Protein AF-A0A9P6E3R7-F1 (afdb_monomer_lite)

InterPro domains:
  IPR026489 CXC domain [PS51633] (223-311)
  IPR045318 Histone-lysine N-methyltransferase EZH1/2-like [PTHR45747] (242-307)
  IPR046341 SET domain superfamily [G3DSA:2.170.270.10] (243-311)

Radius of gyration: 27.48 Å; chains: 1; bounding box: 63×55×77 Å

Sequence (311 aa):
MTLTIFRFFHSRTIQDIPLTQTLRNTPTCVVEVVAFATVRKLIANNGVTFEDIDATKAFLSPSRRLVDLHKKSDLPQWPALKEALSIQIPRQEFTPKALHADFLELFCNNRNCVISFCSTHEHTSSPRPRAPKIPYSKLGDTTSRPCGNRCFLEPSSSVDLLVHGTAWDSNDIELLHCILKFSPDILPCDLAMICRKPCREVHRQRAELRSSVADLPVDKHRNRSNNLPRDFEEDSTVFTPPLPCQHQGPCNNRTACACYKNKARCHTRCGCTKTCPRRWKGCSCAKRRAGATVGVCRTNHCSCFREKLQV

Foldseek 3Di:
DVVVVVCVVVVPPPPDPPCVPVVVPPDPVVLLVVLLLVLLCCCQVVVDDLVNVVVVVPDPDRNVVSPVVVVVDPDDPDVSVVVSVVRDDPPPPDQLVNVVVVVQQQAQPDPVGGDGNDPVCNDDDRQAFDDDPAPLVCLLVVDPDAPDPLALNHDDDPVCVPPPPDDDDPSLLSNLVVCCRRCVSDQLSVNCVVSVHRSNVSSVSNVVVVVVDPDDDDPPPDPPPDPDDPDLPQPVVPDPPFDAFDFPDAQEVVRVTRCHVNSHAHEPPHNDDPPHPSYDPFFPFDQDDPPDPDHSCCDCNGPCNVVVHDD

Organism: NCBI:txid179855

pLDDT: mean 78.36, std 16.63, range [34.62, 97.69]

Secondary structure (DSSP, 8-state):
-HHHHHHHHHSS------HHHHTTTS-HHHHHHHHHHHHHHHHHHH---HHHHHHTT-SSS-HHHHHHHHTT------HHHHHHHHS--------HHHHHHHHHHHB--BTTB--BT-GGGTTPPPPPP---SS-GGGTTTT-SS-SSTT-TTS---TTHHHH--PPPPHHHHHHHHHHHHH-TT--HHHHHHHHTS-HHHHHHHHHHHHHHS----------------S-----GGG---PPPP--SS-SSTTTT-HHHHT-PPB-TTSSS-TT-TTB-----PPPPPTT-SS-TTSSTTSHHHHTT---

Structure (mmCIF, N/CA/C/O backbone):
data_AF-A0A9P6E3R7-F1
#
_entry.id   AF-A0A9P6E3R7-F1
#
loop_
_atom_site.group_PDB
_atom_site.id
_atom_site.type_symbol
_atom_site.label_atom_id
_atom_site.label_alt_id
_atom_site.label_comp_id
_atom_site.label_asym_id
_atom_site.label_entity_id
_atom_site.label_seq_id
_atom_site.pdbx_PDB_ins_code
_atom_site.Cartn_x
_atom_site.Cartn_y
_atom_site.Cartn_z
_atom_site.occupancy
_atom_site.B_iso_or_equiv
_atom_site.auth_seq_id
_atom_site.auth_comp_id
_atom_site.auth_asym_id
_atom_site.auth_atom_id
_atom_site.pdbx_PDB_model_num
ATOM 1 N N . MET A 1 1 ? -25.084 16.165 34.260 1.00 43.28 1 MET A N 1
ATOM 2 C CA . MET A 1 1 ? -25.032 14.681 34.287 1.00 43.28 1 MET A CA 1
ATOM 3 C C . MET A 1 1 ? -23.631 14.114 34.550 1.00 43.28 1 MET A C 1
ATOM 5 O O . MET A 1 1 ? -23.538 12.981 34.996 1.00 43.28 1 MET A O 1
ATOM 9 N N . THR A 1 2 ? -22.555 14.893 34.390 1.00 35.38 2 THR A N 1
ATOM 10 C CA . THR A 1 2 ? -21.149 14.499 34.635 1.00 35.38 2 THR A CA 1
ATOM 11 C C . THR A 1 2 ? -20.825 14.140 36.098 1.00 35.38 2 THR A C 1
ATOM 13 O O . THR A 1 2 ? -19.963 13.311 36.361 1.00 35.38 2 THR A O 1
ATOM 16 N N . LEU A 1 3 ? -21.561 14.696 37.070 1.00 34.62 3 LEU A N 1
ATOM 17 C CA . LEU A 1 3 ? -21.356 14.440 38.507 1.00 34.62 3 LEU A CA 1
ATOM 18 C C . LEU A 1 3 ? -21.988 13.131 39.023 1.00 34.62 3 LEU A C 1
ATOM 20 O O . LEU A 1 3 ? -21.600 12.641 40.083 1.00 34.62 3 LEU A O 1
ATOM 24 N N . THR A 1 4 ? -22.927 12.528 38.287 1.00 41.00 4 THR A N 1
ATOM 25 C CA . THR A 1 4 ? -23.602 11.292 38.729 1.00 41.00 4 THR A CA 1
ATOM 26 C C . THR A 1 4 ? -22.781 10.042 38.399 1.00 41.00 4 THR A C 1
ATOM 28 O O . THR A 1 4 ? -22.803 9.076 39.158 1.00 41.00 4 THR A O 1
ATOM 31 N N . ILE A 1 5 ? -21.980 10.082 37.328 1.00 42.34 5 ILE A N 1
ATOM 32 C CA . ILE A 1 5 ? -21.088 8.979 36.932 1.00 42.34 5 ILE A CA 1
ATOM 33 C C . ILE A 1 5 ? -19.954 8.804 37.956 1.00 42.34 5 ILE A C 1
ATOM 35 O O . ILE A 1 5 ? -19.659 7.678 38.355 1.00 42.34 5 ILE A O 1
ATOM 39 N N . PHE A 1 6 ? -19.408 9.903 38.493 1.00 38.00 6 PHE A N 1
ATOM 40 C CA . PHE A 1 6 ? -18.419 9.841 39.576 1.00 38.00 6 PHE A CA 1
ATOM 41 C C . PHE A 1 6 ? -18.983 9.223 40.861 1.00 38.00 6 PHE A C 1
ATOM 43 O O . PHE A 1 6 ? -18.290 8.459 41.528 1.00 38.00 6 PHE A O 1
ATOM 50 N N . ARG A 1 7 ? -20.258 9.475 41.194 1.00 41.12 7 ARG A N 1
ATOM 51 C CA . ARG A 1 7 ? -20.895 8.841 42.360 1.00 41.12 7 ARG A CA 1
ATOM 52 C C . ARG A 1 7 ? -21.179 7.356 42.156 1.00 41.12 7 ARG A C 1
ATOM 54 O O . ARG A 1 7 ? -21.098 6.620 43.130 1.00 41.12 7 ARG A O 1
ATOM 61 N N . PHE A 1 8 ? -21.435 6.891 40.933 1.00 39.62 8 PHE A N 1
ATOM 62 C CA . PHE A 1 8 ? -21.627 5.457 40.688 1.00 39.62 8 PHE A CA 1
ATOM 63 C C . PHE A 1 8 ? -20.331 4.654 40.892 1.00 39.62 8 PHE A C 1
ATOM 65 O O . PHE A 1 8 ? -20.377 3.543 41.415 1.00 39.62 8 PHE A O 1
ATOM 72 N N . PHE A 1 9 ? -19.173 5.243 40.569 1.00 36.97 9 PHE A N 1
ATOM 73 C CA . PHE A 1 9 ? -17.866 4.652 40.880 1.00 36.97 9 PHE A CA 1
ATOM 74 C C . PHE A 1 9 ? -17.466 4.797 42.353 1.00 36.97 9 PHE A C 1
ATOM 76 O O . PHE A 1 9 ? -16.757 3.939 42.867 1.00 36.97 9 PHE A O 1
ATOM 83 N N . HIS A 1 10 ? -17.943 5.831 43.054 1.00 38.66 10 HIS A N 1
ATOM 84 C CA . HIS A 1 10 ? -17.608 6.027 44.467 1.00 38.66 10 HIS A CA 1
ATOM 85 C C . HIS A 1 10 ? -18.552 5.323 45.458 1.00 38.66 10 HIS A C 1
ATOM 87 O O . HIS A 1 10 ? -18.133 5.060 46.582 1.00 38.66 10 HIS A O 1
ATOM 93 N N . SER A 1 11 ? -19.805 5.018 45.085 1.00 36.94 11 SER A N 1
ATOM 94 C CA . SER A 1 11 ? -20.813 4.461 46.012 1.00 36.94 11 SER A CA 1
ATOM 95 C C . SER A 1 11 ? -20.975 2.939 45.956 1.00 36.94 11 SER A C 1
ATOM 97 O O . SER A 1 11 ? -21.732 2.385 46.753 1.00 36.94 11 SER A O 1
ATOM 99 N N . ARG A 1 12 ? -20.281 2.247 45.047 1.00 37.91 12 ARG A N 1
ATOM 100 C CA . ARG A 1 12 ? -20.038 0.808 45.176 1.00 37.91 12 ARG A CA 1
ATOM 101 C C . ARG A 1 12 ? -18.587 0.630 45.572 1.00 37.91 12 ARG A C 1
ATOM 103 O O . ARG A 1 12 ? -17.691 0.789 44.754 1.00 37.91 12 ARG A O 1
ATOM 110 N N . THR A 1 13 ? -18.387 0.325 46.843 1.00 40.34 13 THR A N 1
ATOM 111 C CA . THR A 1 13 ? -17.145 -0.131 47.458 1.00 40.34 13 THR A CA 1
ATOM 112 C C . THR A 1 13 ? -16.559 -1.311 46.674 1.00 40.34 13 THR A C 1
ATOM 114 O O . THR A 1 13 ? -16.755 -2.473 47.003 1.00 40.34 13 THR A O 1
ATOM 117 N N . ILE A 1 14 ? -15.800 -0.998 45.625 1.00 41.25 14 ILE A N 1
ATOM 118 C CA . ILE A 1 14 ? -14.590 -1.728 45.247 1.00 41.25 14 ILE A CA 1
ATOM 119 C C . ILE A 1 14 ? -13.457 -1.042 46.021 1.00 41.25 14 ILE A C 1
ATOM 121 O O . ILE A 1 14 ? -12.558 -0.436 45.448 1.00 41.25 14 ILE A O 1
ATOM 125 N N . GLN A 1 15 ? -13.567 -1.025 47.349 1.00 37.94 15 GLN A N 1
ATOM 126 C CA . GLN A 1 15 ? -12.409 -0.771 48.192 1.00 37.94 15 GLN A CA 1
ATOM 127 C C . GLN A 1 15 ? -11.738 -2.129 48.378 1.00 37.94 15 GLN A C 1
ATOM 129 O O . GLN A 1 15 ? -12.352 -3.078 48.859 1.00 37.94 15 GLN A O 1
ATOM 134 N N . ASP A 1 16 ? -10.503 -2.198 47.890 1.00 38.69 16 ASP A N 1
ATOM 135 C CA . ASP A 1 16 ? -9.503 -3.214 48.206 1.00 38.69 16 ASP A CA 1
ATOM 136 C C . ASP A 1 16 ? -9.733 -4.634 47.676 1.00 38.69 16 ASP A C 1
ATOM 138 O O . ASP A 1 16 ? -9.497 -5.622 48.367 1.00 38.69 16 ASP A O 1
ATOM 142 N N . ILE A 1 17 ? -10.051 -4.761 46.384 1.00 39.03 17 ILE A N 1
ATOM 143 C CA . ILE A 1 17 ? -9.545 -5.925 45.642 1.00 39.03 17 ILE A CA 1
ATOM 144 C C . ILE A 1 17 ? -8.195 -5.507 45.049 1.00 39.03 17 ILE A C 1
ATOM 146 O O . ILE A 1 17 ? -8.179 -4.651 44.160 1.00 39.03 17 ILE A O 1
ATOM 150 N N . PRO A 1 18 ? -7.060 -6.080 45.491 1.00 40.06 18 PRO A N 1
ATOM 151 C CA . PRO A 1 18 ? -5.751 -5.810 44.910 1.00 40.06 18 PRO A CA 1
ATOM 152 C C . PRO A 1 18 ? -5.667 -6.471 43.525 1.00 40.06 18 PRO A C 1
ATOM 154 O O . PRO A 1 18 ? -4.991 -7.476 43.313 1.00 40.06 18 PRO A O 1
ATOM 157 N N . LEU A 1 19 ? -6.364 -5.889 42.546 1.00 45.22 19 LEU A N 1
ATOM 158 C CA . LEU A 1 19 ? -6.339 -6.294 41.137 1.00 45.22 19 LEU A CA 1
ATOM 159 C C . LEU A 1 19 ? -4.914 -6.251 40.564 1.00 45.22 19 LEU A C 1
ATOM 161 O O . LEU A 1 19 ? -4.608 -6.946 39.602 1.00 45.22 19 LEU A O 1
ATOM 165 N N . THR A 1 20 ? -4.007 -5.491 41.173 1.00 49.97 20 THR A N 1
ATOM 166 C CA . THR A 1 20 ? -2.639 -5.295 40.685 1.00 49.97 20 THR A CA 1
ATOM 167 C C . THR A 1 20 ? -1.712 -6.494 40.877 1.00 49.97 20 THR A C 1
ATOM 169 O O . THR A 1 20 ? -0.680 -6.535 40.204 1.00 49.97 20 THR A O 1
ATOM 172 N N . GLN A 1 21 ? -2.036 -7.461 41.747 1.00 44.47 21 GLN A N 1
ATOM 173 C CA . GLN A 1 21 ? -1.161 -8.613 42.013 1.00 44.47 21 GLN A CA 1
ATOM 174 C C . GLN A 1 21 ? -1.626 -9.883 41.292 1.00 44.47 21 GLN A C 1
ATOM 176 O O . GLN A 1 21 ? -0.806 -10.560 40.675 1.00 44.47 21 GLN A O 1
ATOM 181 N N . THR A 1 22 ? -2.932 -10.157 41.256 1.00 47.94 22 THR A N 1
ATOM 182 C CA . THR A 1 22 ? -3.492 -11.325 40.552 1.00 47.94 22 THR A CA 1
ATOM 183 C C . THR A 1 22 ? -3.430 -11.169 39.028 1.00 47.94 22 THR A C 1
ATOM 185 O O . THR A 1 22 ? -3.191 -12.148 38.325 1.00 47.94 22 THR A O 1
ATOM 188 N N . LEU A 1 23 ? -3.548 -9.936 38.507 1.00 46.09 23 LEU A N 1
ATOM 189 C CA . LEU A 1 23 ? -3.459 -9.672 37.063 1.00 46.09 23 LEU A CA 1
ATOM 190 C C . LEU A 1 23 ? -2.039 -9.811 36.487 1.00 46.09 23 LEU A C 1
ATOM 192 O O . LEU A 1 23 ? -1.893 -9.966 35.276 1.00 46.09 23 LEU A O 1
ATOM 196 N N . ARG A 1 24 ? -0.989 -9.780 37.325 1.00 46.72 24 ARG A N 1
ATOM 197 C CA . ARG A 1 24 ? 0.406 -9.924 36.858 1.00 46.72 24 ARG A CA 1
ATOM 198 C C . ARG A 1 24 ? 0.732 -11.332 36.362 1.00 46.72 24 ARG A C 1
ATOM 200 O O . ARG A 1 24 ? 1.630 -11.471 35.542 1.00 46.72 24 ARG A O 1
ATOM 207 N N . ASN A 1 25 ? 0.006 -12.342 36.846 1.00 42.69 25 ASN A N 1
ATOM 208 C CA . ASN A 1 25 ? 0.249 -13.748 36.511 1.00 42.69 25 ASN A CA 1
ATOM 209 C C . ASN A 1 25 ? -0.767 -14.313 35.511 1.00 42.69 25 ASN A C 1
ATOM 211 O O . ASN A 1 25 ? -0.569 -15.408 34.986 1.00 42.69 25 ASN A O 1
ATOM 215 N N . THR A 1 26 ? -1.855 -13.594 35.230 1.00 50.47 26 THR A N 1
ATOM 216 C CA . THR A 1 26 ? -2.751 -13.953 34.129 1.00 50.47 26 THR A CA 1
ATOM 217 C C . THR A 1 26 ? -2.076 -13.683 32.787 1.00 50.47 26 THR A C 1
ATOM 219 O O . THR A 1 26 ? -1.433 -12.642 32.637 1.00 50.47 26 THR A O 1
ATOM 222 N N . PRO A 1 27 ? -2.263 -14.560 31.783 1.00 59.38 27 PRO A N 1
ATOM 223 C CA . PRO A 1 27 ? -1.837 -14.272 30.422 1.00 59.38 27 PRO A CA 1
ATOM 224 C C . PRO A 1 27 ? -2.395 -12.910 30.005 1.00 59.38 27 PRO A C 1
ATOM 226 O O . PRO A 1 27 ? -3.594 -12.663 30.161 1.00 59.38 27 PRO A O 1
ATOM 229 N N . THR A 1 28 ? -1.541 -12.039 29.472 1.00 63.88 28 THR A N 1
ATOM 230 C CA . THR A 1 28 ? -1.878 -10.666 29.052 1.00 63.88 28 THR A CA 1
ATOM 231 C C . THR A 1 28 ? -3.158 -10.598 28.214 1.00 63.88 28 THR A C 1
ATOM 233 O O . THR A 1 28 ? -3.958 -9.683 28.387 1.00 63.88 28 THR A O 1
ATOM 236 N N . CYS A 1 29 ? -3.426 -11.630 27.408 1.00 67.06 29 CYS A N 1
ATOM 237 C CA . CYS A 1 29 ? -4.639 -11.733 26.600 1.00 67.06 29 CYS A CA 1
ATOM 238 C C . CYS A 1 29 ? -5.957 -11.749 27.404 1.00 67.06 29 CYS A C 1
ATOM 240 O O . CYS A 1 29 ? -6.941 -11.173 26.950 1.00 67.06 29 CYS A O 1
ATOM 242 N N . VAL A 1 30 ? -6.019 -12.353 28.599 1.00 71.19 30 VAL A N 1
ATOM 243 C CA . VAL A 1 30 ? -7.275 -12.449 29.376 1.00 71.19 30 VAL A CA 1
ATOM 244 C C . VAL A 1 30 ? -7.651 -11.090 29.964 1.00 71.19 30 VAL A C 1
ATOM 246 O O . VAL A 1 30 ? -8.817 -10.692 29.941 1.00 71.19 30 VAL A O 1
ATOM 249 N N . VAL A 1 31 ? -6.652 -10.354 30.451 1.00 77.94 31 VAL A N 1
ATOM 250 C CA . VAL A 1 31 ? -6.833 -9.017 31.029 1.00 77.94 31 VAL A CA 1
ATOM 251 C C . VAL A 1 31 ? -7.315 -8.035 29.966 1.00 77.94 31 VAL A C 1
ATOM 253 O O . VAL A 1 31 ? -8.259 -7.280 30.202 1.00 77.94 31 VAL A O 1
ATOM 256 N N . GLU A 1 32 ? -6.721 -8.088 28.774 1.00 78.94 32 GLU A N 1
ATOM 257 C CA . GLU A 1 32 ? -7.114 -7.252 27.637 1.00 78.94 32 GLU A CA 1
ATOM 258 C C . GLU A 1 32 ? -8.548 -7.540 27.175 1.00 78.94 32 GLU A C 1
ATOM 260 O O . GLU A 1 32 ? -9.290 -6.606 26.874 1.00 78.94 32 GLU A O 1
ATOM 265 N N . VAL A 1 33 ? -8.978 -8.805 27.193 1.00 78.69 33 VAL A N 1
ATOM 266 C CA . VAL A 1 33 ? -10.351 -9.206 26.839 1.00 78.69 33 VAL A CA 1
ATOM 267 C C . VAL A 1 33 ? -11.384 -8.655 27.817 1.00 78.69 33 VAL A C 1
ATOM 269 O O . VAL A 1 33 ? -12.410 -8.116 27.393 1.00 78.69 33 VAL A O 1
ATOM 272 N N . VAL A 1 34 ? -11.130 -8.769 29.123 1.00 83.81 34 VAL A N 1
ATOM 273 C CA . VAL A 1 34 ? -12.037 -8.240 30.154 1.00 83.81 34 VAL A CA 1
ATOM 274 C C . VAL A 1 34 ? -12.083 -6.716 30.090 1.00 83.81 34 VAL A C 1
ATOM 276 O O . VAL A 1 34 ? -13.169 -6.130 30.133 1.00 83.81 34 VAL A O 1
ATOM 279 N N . ALA A 1 35 ? -10.925 -6.072 29.929 1.00 87.88 35 ALA A N 1
ATOM 280 C CA . ALA A 1 35 ? -10.831 -4.626 29.769 1.00 87.88 35 ALA A CA 1
ATOM 281 C C . ALA A 1 35 ? -11.624 -4.155 28.542 1.00 87.88 35 ALA A C 1
ATOM 283 O O . ALA A 1 35 ? -12.467 -3.267 28.652 1.00 87.88 35 ALA A O 1
ATOM 284 N N . PHE A 1 36 ? -11.454 -4.820 27.400 1.00 86.50 36 PHE A N 1
ATOM 285 C CA . PHE A 1 36 ? -12.219 -4.557 26.186 1.00 86.50 36 PHE A CA 1
ATOM 286 C C . PHE A 1 36 ? -13.737 -4.698 26.384 1.00 86.50 36 PHE A C 1
ATOM 288 O O . PHE A 1 36 ? -14.496 -3.790 26.033 1.00 86.50 36 PHE A O 1
ATOM 295 N N . ALA A 1 37 ? -14.195 -5.819 26.951 1.00 84.19 37 ALA A N 1
ATOM 296 C CA . ALA A 1 37 ? -15.619 -6.059 27.182 1.00 84.19 37 ALA A CA 1
ATOM 297 C C . ALA A 1 37 ? -16.224 -4.995 28.114 1.00 84.19 37 ALA A C 1
ATOM 299 O O . ALA A 1 37 ? -17.360 -4.559 27.913 1.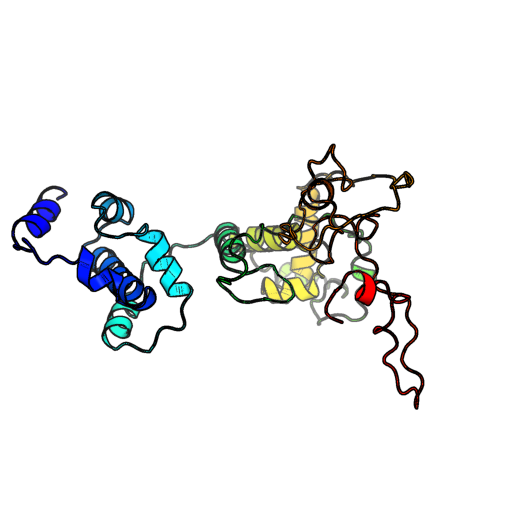00 84.19 37 ALA A O 1
ATOM 300 N N . THR A 1 38 ? -15.444 -4.544 29.099 1.00 89.12 38 THR A N 1
ATOM 301 C CA . THR A 1 38 ? -15.828 -3.477 30.029 1.00 89.12 38 THR A CA 1
ATOM 302 C C . THR A 1 38 ? -15.947 -2.134 29.313 1.00 89.12 38 THR A C 1
ATOM 304 O O . THR A 1 38 ? -16.986 -1.486 29.425 1.00 89.12 38 THR A O 1
ATOM 307 N N . VAL A 1 39 ? -14.943 -1.749 28.514 1.00 90.50 39 VAL A N 1
ATOM 308 C CA . VAL A 1 39 ? -14.964 -0.516 27.706 1.00 90.50 39 VAL A CA 1
ATOM 309 C C . VAL A 1 39 ? -16.201 -0.479 26.807 1.00 90.50 39 VAL A C 1
ATOM 311 O O . VAL A 1 39 ? -16.924 0.514 26.800 1.00 90.50 39 VAL A O 1
ATOM 314 N N . ARG A 1 40 ? -16.517 -1.576 26.104 1.00 84.56 40 ARG A N 1
ATOM 315 C CA . ARG A 1 40 ? -17.714 -1.631 25.244 1.00 84.56 40 ARG A CA 1
ATOM 316 C C . ARG A 1 40 ? -19.012 -1.443 26.011 1.00 84.56 40 ARG A C 1
ATOM 318 O O . ARG A 1 40 ? -19.874 -0.707 25.542 1.00 84.56 40 ARG A O 1
ATOM 325 N N . LYS A 1 41 ? -19.156 -2.085 27.173 1.00 86.75 41 LYS A N 1
ATOM 326 C CA . LYS A 1 41 ? -20.351 -1.928 28.013 1.00 86.75 41 LYS A CA 1
ATOM 327 C C . LYS A 1 41 ? -20.509 -0.492 28.509 1.00 86.75 41 LYS A C 1
ATOM 329 O O . LYS A 1 41 ? -21.618 0.023 28.455 1.00 86.75 41 LYS A O 1
ATOM 334 N N . LEU A 1 42 ? -19.421 0.159 28.925 1.00 88.19 42 LEU A N 1
ATOM 335 C CA . LEU A 1 42 ? -19.448 1.559 29.365 1.00 88.19 42 LEU A CA 1
ATOM 336 C C . LEU A 1 42 ? -19.885 2.503 28.237 1.00 88.19 42 LEU A C 1
ATOM 338 O O . LEU A 1 42 ? -20.741 3.358 28.442 1.00 88.19 42 LEU A O 1
ATOM 342 N N . ILE A 1 43 ? -19.357 2.321 27.029 1.00 87.19 43 ILE A N 1
ATOM 343 C CA . ILE A 1 43 ? -19.746 3.152 25.881 1.00 87.19 43 ILE A CA 1
ATOM 344 C C . ILE A 1 43 ? -21.220 2.924 25.534 1.00 87.19 43 ILE A C 1
ATOM 346 O O . ILE A 1 43 ? -21.991 3.869 25.397 1.00 87.19 43 ILE A O 1
ATOM 350 N N . ALA A 1 44 ? -21.626 1.663 25.422 1.00 83.62 44 ALA A N 1
ATOM 351 C CA . ALA A 1 44 ? -22.940 1.296 24.918 1.00 83.62 44 ALA A CA 1
ATOM 352 C C . ALA A 1 44 ? -24.086 1.567 25.890 1.00 83.62 44 ALA A C 1
ATOM 354 O O . ALA A 1 44 ? -25.130 2.074 25.494 1.00 83.62 44 ALA A O 1
ATOM 355 N N . ASN A 1 45 ? -23.892 1.213 27.160 1.00 88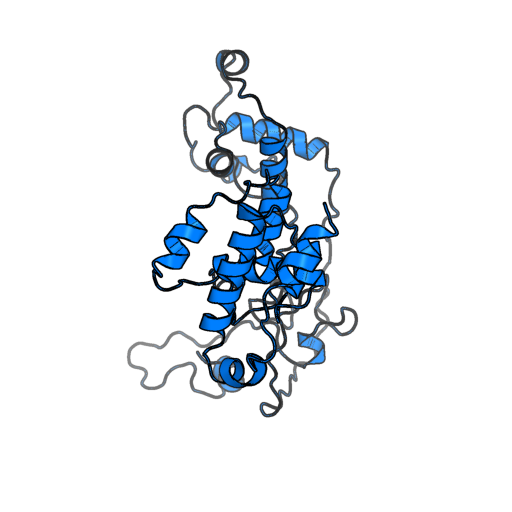.31 45 ASN A N 1
ATOM 356 C CA . ASN A 1 45 ? -24.957 1.256 28.156 1.00 88.31 45 ASN A CA 1
ATOM 357 C C . ASN A 1 45 ? -24.954 2.573 28.927 1.00 88.31 45 ASN A C 1
ATOM 359 O O . ASN A 1 45 ? -25.975 2.951 29.496 1.00 88.31 45 ASN A O 1
ATOM 363 N N . ASN A 1 46 ? -23.806 3.252 28.988 1.00 89.94 46 ASN A N 1
ATOM 364 C CA . ASN A 1 46 ? -23.640 4.453 29.797 1.00 89.94 46 ASN A CA 1
ATOM 365 C C . ASN A 1 46 ? -23.318 5.702 28.963 1.00 89.94 46 ASN A C 1
ATOM 367 O O . ASN A 1 46 ? -23.276 6.788 29.535 1.00 89.94 46 ASN A O 1
ATOM 371 N N . GLY A 1 47 ? -23.119 5.577 27.644 1.00 89.25 47 GLY A N 1
ATOM 372 C CA . GLY A 1 47 ? -22.826 6.712 26.763 1.00 89.25 47 GLY A CA 1
ATOM 373 C C . GLY A 1 47 ? -21.499 7.406 27.081 1.00 89.25 47 GLY A C 1
ATOM 374 O O . GLY A 1 47 ? -21.341 8.584 26.773 1.00 89.25 47 GLY A O 1
ATOM 375 N N . VAL A 1 48 ? -20.574 6.707 27.745 1.00 93.81 48 VAL A N 1
ATOM 376 C CA . VAL A 1 48 ? -19.283 7.263 28.173 1.00 93.81 48 VAL A CA 1
ATOM 377 C C . VAL A 1 48 ? -18.335 7.319 26.976 1.00 93.81 48 VAL A C 1
ATOM 379 O O . VAL A 1 48 ? -18.278 6.371 26.190 1.00 93.81 48 VAL A O 1
ATOM 382 N N . THR A 1 49 ? -17.592 8.415 26.825 1.00 92.88 49 THR A N 1
ATOM 383 C CA . THR A 1 49 ? -16.611 8.572 25.740 1.00 92.88 49 THR A CA 1
ATOM 384 C C . THR A 1 49 ? -15.310 7.818 26.042 1.00 92.88 49 THR A C 1
ATOM 386 O O . THR A 1 49 ? -15.051 7.419 27.180 1.00 92.88 49 THR A O 1
ATOM 389 N N . PHE A 1 50 ? -14.460 7.608 25.031 1.00 90.75 50 PHE A N 1
ATOM 390 C CA . PHE A 1 50 ? -13.136 7.008 25.249 1.00 90.75 50 PHE A CA 1
ATOM 391 C C . PHE A 1 50 ? -12.266 7.895 26.148 1.00 90.75 50 PHE A C 1
ATOM 393 O O . PHE A 1 50 ? -11.543 7.394 27.006 1.00 90.75 50 PHE A O 1
ATOM 400 N N . GLU A 1 51 ? -12.379 9.211 25.988 1.00 94.50 51 GLU A N 1
ATOM 401 C CA . GLU A 1 51 ? -11.645 10.218 26.748 1.00 94.50 51 GLU A CA 1
ATOM 402 C C . GLU A 1 51 ? -12.025 10.185 28.232 1.00 94.50 51 GLU A C 1
ATOM 404 O O . GLU A 1 51 ? -11.144 10.210 29.094 1.00 94.50 51 GLU A O 1
ATOM 409 N N . ASP A 1 52 ? -13.321 10.055 28.532 1.00 94.88 52 ASP A N 1
ATOM 410 C CA . ASP A 1 52 ? -13.819 9.930 29.903 1.00 94.88 52 ASP A CA 1
ATOM 411 C C . ASP A 1 52 ? -13.318 8.637 30.557 1.00 94.88 52 ASP A C 1
ATOM 413 O O . ASP A 1 52 ? -12.917 8.643 31.722 1.00 94.88 52 ASP A O 1
ATOM 417 N N . ILE A 1 53 ? -13.289 7.528 29.806 1.00 94.31 53 ILE A N 1
ATOM 418 C CA . ILE A 1 53 ? -12.749 6.251 30.287 1.00 94.31 53 ILE A CA 1
ATOM 419 C C . ILE A 1 53 ? -11.244 6.369 30.556 1.00 94.31 53 ILE A C 1
ATOM 421 O O . ILE A 1 53 ? -10.781 5.958 31.621 1.00 94.31 53 ILE A O 1
ATOM 425 N N . ASP A 1 54 ? -10.477 6.947 29.634 1.00 93.25 54 ASP A N 1
ATOM 426 C CA . ASP A 1 54 ? -9.022 7.080 29.764 1.00 93.25 54 ASP A CA 1
ATOM 427 C C . ASP A 1 54 ? -8.632 8.014 30.915 1.00 93.25 54 ASP A C 1
ATOM 429 O O . ASP A 1 54 ? -7.654 7.750 31.624 1.00 93.25 54 ASP A O 1
ATOM 433 N N . ALA A 1 55 ? -9.434 9.050 31.178 1.00 94.62 55 ALA A N 1
ATOM 434 C CA . ALA A 1 55 ? -9.248 9.949 32.314 1.00 94.62 55 ALA A CA 1
ATOM 435 C C . ALA A 1 55 ? -9.320 9.222 33.668 1.00 94.62 55 ALA A C 1
ATOM 437 O O . ALA A 1 55 ? -8.630 9.619 34.611 1.00 94.62 55 ALA A O 1
ATOM 438 N N . THR A 1 56 ? -10.086 8.127 33.765 1.00 94.31 56 THR A N 1
ATOM 439 C CA . THR A 1 56 ? -10.151 7.314 34.994 1.00 94.31 56 THR A CA 1
ATOM 440 C C . THR A 1 56 ? -8.856 6.558 35.286 1.00 94.31 56 THR A C 1
ATOM 442 O O . THR A 1 56 ? -8.643 6.142 36.423 1.00 94.31 56 THR A O 1
ATOM 445 N N . LYS A 1 57 ? -8.000 6.345 34.272 1.00 91.38 57 LYS A N 1
ATOM 446 C CA . LYS A 1 57 ? -6.806 5.483 34.342 1.00 91.38 57 LYS A CA 1
ATOM 447 C C . LYS A 1 57 ? -7.101 4.070 34.872 1.00 91.38 57 LYS A C 1
ATOM 449 O O . LYS A 1 57 ? -6.206 3.406 35.390 1.00 91.38 57 LYS A O 1
ATOM 454 N N . ALA A 1 58 ? -8.342 3.593 34.730 1.00 89.25 58 ALA A N 1
ATOM 455 C CA . ALA A 1 58 ? -8.756 2.269 35.194 1.00 89.25 58 ALA A CA 1
ATOM 456 C C . ALA A 1 58 ? -8.101 1.120 34.403 1.00 89.25 58 ALA A C 1
ATOM 458 O O . ALA A 1 58 ? -8.060 -0.014 34.878 1.00 89.25 58 ALA A O 1
ATOM 459 N N . PHE A 1 59 ? -7.576 1.405 33.207 1.00 86.69 59 PHE A N 1
ATOM 460 C CA . PHE A 1 59 ? -6.952 0.426 32.323 1.00 86.69 59 PHE A CA 1
ATOM 461 C C . PHE A 1 59 ? -5.476 0.744 32.068 1.00 86.69 59 PHE A C 1
ATOM 463 O O . PHE A 1 59 ? -5.074 1.900 31.978 1.00 86.69 59 PHE A O 1
ATOM 470 N N . LEU A 1 60 ? -4.667 -0.308 31.894 1.00 83.38 60 LEU A N 1
ATOM 471 C CA . LEU A 1 60 ? -3.231 -0.200 31.596 1.00 83.38 60 LEU A CA 1
ATOM 472 C C . LEU A 1 60 ? -2.941 0.324 30.181 1.00 83.38 60 LEU A C 1
ATOM 474 O O . LEU A 1 60 ? -1.836 0.781 29.902 1.00 83.38 60 LEU A O 1
ATOM 478 N N . SER A 1 61 ? -3.915 0.218 29.277 1.00 82.00 61 SER A N 1
ATOM 479 C CA . SER A 1 61 ? -3.834 0.701 27.900 1.00 82.00 61 SER A CA 1
ATOM 480 C C . SER A 1 61 ? -4.973 1.676 27.623 1.00 82.00 61 SER A C 1
ATOM 482 O O . SER A 1 61 ? -6.056 1.480 28.178 1.00 82.00 61 SER A O 1
ATOM 484 N N . PRO A 1 62 ? -4.770 2.661 26.728 1.00 87.81 62 PRO A N 1
ATOM 485 C CA . PRO A 1 62 ? -5.850 3.520 26.259 1.00 87.81 62 PRO A CA 1
ATOM 486 C C . PRO A 1 62 ? -7.041 2.687 25.777 1.00 87.81 62 PRO A C 1
ATOM 488 O O . PRO A 1 62 ? -6.873 1.705 25.046 1.00 87.81 62 PRO A O 1
ATOM 491 N N . SER A 1 63 ? -8.244 3.075 26.172 1.00 86.94 63 SER A N 1
ATOM 492 C CA . SER A 1 63 ? -9.503 2.383 25.882 1.00 86.94 63 SER A CA 1
ATOM 493 C C . SER A 1 63 ? -9.729 2.201 24.383 1.00 86.94 63 SER A C 1
ATOM 495 O O . SER A 1 63 ? -10.156 1.129 23.946 1.00 86.94 63 SER A O 1
ATOM 497 N N . ARG A 1 64 ? -9.323 3.181 23.567 1.00 82.75 64 ARG A N 1
ATOM 498 C CA . ARG A 1 64 ? -9.333 3.062 22.102 1.00 82.75 64 ARG A CA 1
ATOM 499 C C . ARG A 1 64 ? -8.428 1.931 21.608 1.00 82.75 64 ARG A C 1
ATOM 501 O O . ARG A 1 64 ? -8.863 1.084 20.832 1.00 82.75 64 ARG A O 1
ATOM 508 N N . ARG A 1 65 ? -7.208 1.838 22.152 1.00 81.81 65 ARG A N 1
ATOM 509 C CA . ARG A 1 65 ? -6.260 0.755 21.845 1.00 81.81 65 ARG A CA 1
ATOM 510 C C . ARG A 1 65 ? -6.811 -0.605 22.264 1.00 81.81 65 ARG A C 1
ATOM 512 O O . ARG A 1 65 ? -6.560 -1.568 21.552 1.00 81.81 65 ARG A O 1
ATOM 519 N N . LEU A 1 66 ? -7.549 -0.702 23.371 1.00 83.25 66 LEU A N 1
ATOM 520 C CA . LEU A 1 66 ? -8.195 -1.949 23.806 1.00 83.25 66 LEU A CA 1
ATOM 521 C C . LEU A 1 66 ? -9.284 -2.409 22.827 1.00 83.25 66 LEU A C 1
ATOM 523 O O . LEU A 1 66 ? -9.359 -3.593 22.497 1.00 83.25 66 LEU A O 1
ATOM 527 N N . VAL A 1 67 ? -10.085 -1.477 22.305 1.00 81.00 67 VAL A N 1
ATOM 528 C CA . VAL A 1 67 ? -11.064 -1.773 21.244 1.00 81.00 67 VAL A CA 1
ATOM 529 C C . VAL A 1 67 ? -10.380 -2.199 19.952 1.00 81.00 67 VAL A C 1
ATOM 531 O O . VAL A 1 67 ? -10.815 -3.161 19.316 1.00 81.00 67 VAL A O 1
ATOM 534 N N . ASP A 1 68 ? -9.275 -1.554 19.596 1.00 74.62 68 ASP A N 1
ATOM 535 C CA . ASP A 1 68 ? -8.503 -1.948 18.424 1.00 74.62 68 ASP A CA 1
ATOM 536 C C . ASP A 1 68 ? -7.761 -3.271 18.628 1.00 74.62 68 ASP A C 1
ATOM 538 O O . ASP A 1 68 ? -7.669 -4.032 17.675 1.00 74.62 68 ASP A O 1
ATOM 542 N N . LEU A 1 69 ? -7.282 -3.579 19.844 1.00 70.44 69 LEU A N 1
ATOM 543 C CA . LEU A 1 69 ? -6.655 -4.853 20.249 1.00 70.44 69 LEU A CA 1
ATOM 544 C C . LEU A 1 69 ? -7.602 -6.044 20.061 1.00 70.44 69 LEU A C 1
ATOM 546 O O . LEU A 1 69 ? -7.178 -7.117 19.630 1.00 70.44 69 LEU A O 1
ATOM 550 N N . HIS A 1 70 ? -8.895 -5.842 20.299 1.00 69.81 70 HIS A N 1
ATOM 551 C CA . HIS A 1 70 ? -9.899 -6.867 20.044 1.00 69.81 70 HIS A CA 1
ATOM 552 C C . HIS A 1 70 ? -10.071 -7.178 18.556 1.00 69.81 70 HIS A C 1
ATOM 554 O O . HIS A 1 70 ? -10.259 -8.333 18.190 1.00 69.81 70 HIS A O 1
ATOM 560 N N . LYS A 1 71 ? -9.930 -6.178 17.674 1.00 64.81 71 LYS A N 1
ATOM 561 C CA . LYS A 1 71 ? -9.884 -6.438 16.225 1.00 64.81 71 LYS A CA 1
ATOM 562 C C . LYS A 1 71 ? -8.671 -7.308 15.838 1.00 64.81 71 LYS A C 1
ATOM 564 O O . LYS A 1 71 ? -8.669 -7.854 14.741 1.00 64.81 71 LYS A O 1
ATOM 569 N N . LYS A 1 72 ? -7.654 -7.420 16.711 1.00 61.84 72 LYS A N 1
ATOM 570 C CA . LYS A 1 72 ? -6.369 -8.113 16.475 1.00 61.84 72 LYS A CA 1
ATOM 571 C C . LYS A 1 72 ? -6.354 -9.582 16.849 1.00 61.84 72 LYS A C 1
ATOM 573 O O . LYS A 1 72 ? -5.384 -10.252 16.512 1.00 61.84 72 LYS A O 1
ATOM 578 N N . SER A 1 73 ? -7.334 -10.062 17.606 1.00 58.38 73 SER A N 1
ATOM 579 C CA . SER A 1 73 ? -7.214 -11.354 18.272 1.00 58.38 73 SER A CA 1
ATOM 580 C C . SER A 1 73 ? -8.313 -12.319 17.831 1.00 58.38 73 SER A C 1
ATOM 582 O O . SER A 1 73 ? -9.501 -12.012 17.923 1.00 58.38 73 SER A O 1
ATOM 584 N N . ASP A 1 74 ? -7.893 -13.509 17.381 1.00 60.59 74 ASP A N 1
ATOM 585 C CA . ASP A 1 74 ? -8.734 -14.707 17.287 1.00 60.59 74 ASP A CA 1
ATOM 586 C C . ASP A 1 74 ? -9.096 -15.129 18.709 1.00 60.59 74 ASP A C 1
ATOM 588 O O . ASP A 1 74 ? -8.514 -16.038 19.305 1.00 60.59 74 ASP A O 1
ATOM 592 N N . LEU A 1 75 ? -9.994 -14.368 19.320 1.00 62.59 75 LEU A N 1
ATOM 593 C CA . LEU A 1 75 ? -10.384 -14.631 20.684 1.00 62.59 75 LEU A CA 1
ATOM 594 C C . LEU A 1 75 ? -11.240 -15.890 20.717 1.00 62.59 75 LEU A C 1
ATOM 596 O O . LEU A 1 75 ? -12.106 -16.077 19.855 1.00 62.59 75 LEU A O 1
ATOM 600 N N . PRO A 1 76 ? -11.034 -16.751 21.727 1.00 61.97 76 PRO A N 1
ATOM 601 C CA . PRO A 1 76 ? -11.928 -17.871 21.942 1.00 61.97 76 PRO A CA 1
ATOM 602 C C . PRO A 1 76 ? -13.362 -17.346 22.039 1.00 61.97 76 PRO A C 1
ATOM 604 O O . PRO A 1 76 ? -13.605 -16.268 22.591 1.00 61.97 76 PRO A O 1
ATOM 607 N N . GLN A 1 77 ? -14.317 -18.097 21.484 1.00 60.06 77 GLN A N 1
ATOM 608 C CA . GLN A 1 77 ? -15.729 -17.727 21.525 1.00 60.06 77 GLN A CA 1
ATOM 609 C C . GLN A 1 77 ? -16.221 -17.696 22.976 1.00 60.06 77 GLN A C 1
ATOM 611 O O . GLN A 1 77 ? -16.711 -18.691 23.503 1.00 60.06 77 GLN A O 1
ATOM 616 N N . TRP A 1 78 ? -16.104 -16.545 23.630 1.00 64.69 78 TRP A N 1
ATOM 617 C CA . TRP A 1 78 ? -16.587 -16.353 24.987 1.00 64.69 78 TRP A CA 1
ATOM 618 C C . TRP A 1 78 ? -18.056 -15.907 24.922 1.00 64.69 78 TRP A C 1
ATOM 620 O O . TRP A 1 78 ? -18.359 -14.901 24.276 1.00 64.69 78 TRP A O 1
ATOM 630 N N . PRO A 1 79 ? -18.993 -16.604 25.591 1.00 69.44 79 PRO A N 1
ATOM 631 C CA . PRO A 1 79 ? -20.409 -16.228 25.612 1.00 69.44 79 PRO A CA 1
ATOM 632 C C . PRO A 1 79 ? -20.669 -14.755 25.977 1.00 69.44 79 PRO A C 1
ATOM 634 O O . PRO A 1 79 ? -21.396 -14.065 25.271 1.00 69.44 79 PRO A O 1
ATOM 637 N N . ALA A 1 80 ? -19.993 -14.232 27.007 1.00 65.25 80 ALA A N 1
ATOM 638 C CA . ALA A 1 80 ? -20.102 -12.829 27.419 1.00 65.25 80 ALA A CA 1
ATOM 639 C C . ALA A 1 80 ? -19.565 -11.834 26.370 1.00 65.25 80 ALA A C 1
ATOM 641 O O . ALA A 1 80 ? -20.034 -10.697 26.292 1.00 65.25 80 ALA A O 1
ATOM 642 N N . LEU A 1 81 ? -18.602 -12.255 25.540 1.00 65.31 81 LEU A N 1
ATOM 643 C CA . LEU A 1 81 ? -18.141 -11.469 24.397 1.00 65.31 81 LEU A CA 1
ATOM 644 C C . LEU A 1 81 ? -19.169 -11.466 23.275 1.00 65.31 81 LEU A C 1
ATOM 646 O O . LEU A 1 81 ? -19.328 -10.426 22.660 1.00 65.31 81 LEU A O 1
ATOM 650 N N . LYS A 1 82 ? -19.886 -12.566 23.007 1.00 67.69 82 LYS A N 1
ATOM 651 C CA . LYS A 1 82 ? -20.939 -12.578 21.971 1.00 67.69 82 LYS A CA 1
ATOM 652 C C . LYS A 1 82 ? -21.999 -11.514 22.246 1.00 67.69 82 LYS A C 1
ATOM 654 O O . LYS A 1 82 ? -22.379 -10.779 21.339 1.00 67.69 82 LYS A O 1
ATOM 659 N N . GLU A 1 83 ? -22.413 -11.384 23.500 1.00 69.75 83 GLU A N 1
ATOM 660 C CA . GLU A 1 83 ? -23.387 -10.375 23.919 1.00 69.75 83 GLU A CA 1
ATOM 661 C C . GLU A 1 83 ? -22.818 -8.951 23.780 1.00 69.75 83 GLU A C 1
ATOM 663 O O . GLU A 1 83 ? -23.442 -8.089 23.167 1.00 69.75 83 GLU A O 1
ATOM 668 N N . ALA A 1 84 ? -21.575 -8.721 24.223 1.00 62.41 84 ALA A N 1
ATOM 669 C CA . ALA A 1 84 ? -20.897 -7.429 24.065 1.00 62.41 84 ALA A CA 1
ATOM 670 C C . ALA A 1 84 ? -20.572 -7.074 22.598 1.00 62.41 84 ALA A C 1
ATOM 672 O O . ALA A 1 84 ? -20.549 -5.898 22.236 1.00 62.41 84 ALA A O 1
ATOM 673 N N . LEU A 1 85 ? -20.321 -8.072 21.747 1.00 62.59 85 LEU A N 1
ATOM 674 C CA . LEU A 1 85 ? -20.064 -7.935 20.311 1.00 62.59 85 LEU A CA 1
ATOM 675 C C . LEU A 1 85 ? -21.333 -7.592 19.533 1.00 62.59 85 LEU A C 1
ATOM 677 O O . LEU A 1 85 ? -21.242 -6.862 18.547 1.00 62.59 85 LEU A O 1
ATOM 681 N N . SER A 1 86 ? -22.485 -8.086 19.998 1.00 61.72 86 SER A N 1
ATOM 682 C CA . SER A 1 86 ? -23.808 -7.827 19.411 1.00 61.72 86 SER A CA 1
ATOM 683 C C . SER A 1 86 ? -24.236 -6.368 19.554 1.00 61.72 86 SER A C 1
ATOM 685 O O . SER A 1 86 ? -25.047 -5.875 18.774 1.00 61.72 86 SER A O 1
ATOM 687 N N . ILE A 1 87 ? -23.655 -5.655 20.520 1.00 60.31 87 ILE A N 1
ATOM 688 C CA . ILE A 1 87 ? -23.826 -4.217 20.662 1.00 60.31 87 ILE A CA 1
ATOM 689 C C . ILE A 1 87 ? -23.159 -3.535 19.470 1.00 60.31 87 ILE A C 1
ATOM 691 O O . ILE A 1 87 ? -21.932 -3.452 19.404 1.00 60.31 87 ILE A O 1
ATOM 695 N N . GLN A 1 88 ? -23.946 -3.011 18.539 1.00 57.38 88 GLN A N 1
ATOM 696 C CA . GLN A 1 88 ? -23.407 -2.208 17.451 1.00 57.38 88 GLN A CA 1
ATOM 697 C C . GLN A 1 88 ? -22.807 -0.926 18.033 1.00 57.38 88 GLN A C 1
ATOM 699 O O . GLN A 1 88 ? -23.522 -0.030 18.470 1.00 57.38 88 GLN A O 1
ATOM 704 N N . ILE A 1 89 ? -21.476 -0.842 18.056 1.00 56.47 89 ILE A N 1
ATOM 705 C CA . ILE A 1 89 ? -20.811 0.450 18.222 1.00 56.47 89 ILE A CA 1
ATOM 706 C C . ILE A 1 89 ? -21.240 1.276 17.004 1.00 56.47 89 ILE A C 1
ATOM 708 O O . ILE A 1 89 ? -21.137 0.735 15.894 1.00 56.47 89 ILE A O 1
ATOM 712 N N . PRO A 1 90 ? -21.731 2.521 17.175 1.00 56.19 90 PRO A N 1
ATOM 713 C CA . PRO A 1 90 ? -22.099 3.379 16.059 1.00 56.19 90 PRO A CA 1
ATOM 714 C C . PRO A 1 90 ? -20.985 3.330 15.024 1.00 56.19 90 PRO A C 1
ATOM 716 O O . PRO A 1 90 ? -19.830 3.650 15.321 1.00 56.19 90 PRO A O 1
ATOM 719 N N . ARG A 1 91 ? -21.308 2.803 13.841 1.00 57.75 91 ARG A N 1
ATOM 720 C CA . ARG A 1 91 ? -20.326 2.638 12.782 1.00 57.75 91 ARG A CA 1
ATOM 721 C C . ARG A 1 91 ? -20.009 4.047 12.320 1.00 57.75 91 ARG A C 1
ATOM 723 O O . ARG A 1 91 ? -20.800 4.643 11.602 1.00 57.75 91 ARG A O 1
ATOM 730 N N . GLN A 1 92 ? -18.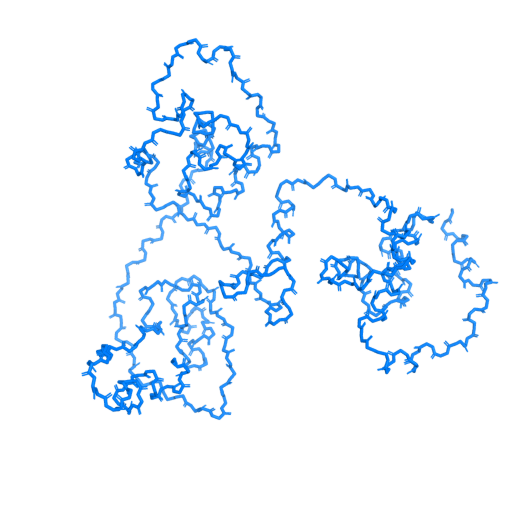907 4.600 12.816 1.00 65.25 92 GLN A N 1
ATOM 731 C CA . GLN A 1 92 ? -18.433 5.892 12.358 1.00 65.25 92 GLN A CA 1
ATOM 732 C C . GLN A 1 92 ? -18.323 5.783 10.835 1.00 65.25 92 GLN A C 1
ATOM 734 O O . GLN A 1 92 ? -17.731 4.825 10.330 1.00 65.25 92 GLN A O 1
ATOM 739 N N . GLU A 1 93 ? -18.994 6.670 10.104 1.00 68.12 93 GLU A N 1
ATOM 740 C CA . GLU A 1 93 ? -18.880 6.699 8.651 1.00 68.12 93 GLU A CA 1
ATOM 741 C C . GLU A 1 93 ? -17.432 7.059 8.327 1.00 68.12 93 GLU A C 1
ATOM 743 O O . GLU A 1 93 ? -17.006 8.208 8.428 1.00 68.12 93 GLU A O 1
ATOM 748 N N . PHE A 1 94 ? -16.628 6.037 8.047 1.00 75.25 94 PHE A N 1
ATOM 749 C CA . PHE A 1 94 ? -15.237 6.239 7.699 1.00 75.25 94 PHE A CA 1
ATOM 750 C C . PHE A 1 94 ? -15.180 6.670 6.248 1.00 75.25 94 PHE A C 1
ATOM 752 O O . PHE A 1 94 ? -15.618 5.946 5.352 1.00 75.25 94 PHE A O 1
ATOM 759 N N . THR A 1 95 ? -14.580 7.831 6.014 1.00 86.12 95 THR A N 1
ATOM 760 C CA . THR A 1 95 ? -14.181 8.198 4.663 1.00 86.12 95 THR A CA 1
ATOM 761 C C . THR A 1 95 ? -13.184 7.154 4.139 1.00 86.12 95 THR A C 1
ATOM 763 O O . THR A 1 95 ? -12.402 6.596 4.924 1.00 86.12 95 THR A O 1
ATOM 766 N N . PRO A 1 96 ? -13.154 6.863 2.828 1.00 86.44 96 PRO A N 1
ATOM 767 C CA . PRO A 1 96 ? -12.192 5.929 2.240 1.00 86.44 96 PRO A CA 1
ATOM 768 C C . PRO A 1 96 ? -10.739 6.202 2.643 1.00 86.44 96 PRO A C 1
ATOM 770 O O . PRO A 1 96 ? -9.951 5.274 2.836 1.00 86.44 96 PRO A O 1
ATOM 773 N N . LYS A 1 97 ? -10.375 7.476 2.818 1.00 85.88 97 LYS A N 1
ATOM 774 C CA . LYS A 1 97 ? -9.045 7.881 3.282 1.00 85.88 97 LYS A CA 1
ATOM 775 C C . LYS A 1 97 ? -8.778 7.497 4.735 1.00 85.88 97 LYS A C 1
ATOM 777 O O . LYS A 1 97 ? -7.672 7.037 5.017 1.00 85.88 97 LYS A O 1
ATOM 782 N N . ALA A 1 98 ? -9.747 7.675 5.633 1.00 84.50 98 ALA A N 1
ATOM 783 C CA . ALA A 1 98 ? -9.624 7.248 7.025 1.00 84.50 98 ALA A CA 1
ATOM 784 C C . ALA A 1 98 ? -9.520 5.721 7.111 1.00 84.50 98 ALA A C 1
ATOM 786 O O . ALA A 1 98 ? -8.574 5.206 7.697 1.00 84.50 98 ALA A O 1
ATOM 787 N N . LEU A 1 99 ? -10.398 5.002 6.403 1.00 83.69 99 LEU A N 1
ATOM 788 C CA . LEU A 1 99 ? -10.362 3.540 6.341 1.00 83.69 99 LEU A CA 1
ATOM 789 C C . LEU A 1 99 ? -9.022 3.020 5.803 1.00 83.69 99 LEU A C 1
ATOM 791 O O . LEU A 1 99 ? -8.485 2.037 6.305 1.00 83.69 99 LEU A O 1
ATOM 795 N N . HIS A 1 100 ? -8.472 3.672 4.778 1.00 85.12 100 HIS A N 1
ATOM 796 C CA . HIS A 1 100 ? -7.169 3.310 4.238 1.00 85.12 100 HIS A CA 1
ATOM 797 C C . HIS A 1 100 ? -6.030 3.616 5.219 1.00 85.12 100 HIS A C 1
ATOM 799 O O . HIS A 1 100 ? -5.112 2.809 5.341 1.00 85.12 100 HIS A O 1
ATOM 805 N N . ALA A 1 101 ? -6.063 4.760 5.910 1.00 84.12 101 ALA A N 1
ATOM 806 C CA . ALA A 1 101 ? -5.073 5.092 6.934 1.00 84.12 101 ALA A CA 1
ATOM 807 C C . ALA A 1 101 ? -5.070 4.044 8.055 1.00 84.12 101 ALA A C 1
ATOM 809 O O . ALA A 1 101 ? -4.008 3.499 8.356 1.00 84.12 101 ALA A O 1
ATOM 810 N N . ASP A 1 102 ? -6.255 3.685 8.551 1.00 81.19 102 ASP A N 1
ATOM 811 C CA . ASP A 1 102 ? -6.433 2.610 9.523 1.00 81.19 102 ASP A CA 1
ATOM 812 C C . ASP A 1 102 ? -5.883 1.299 8.954 1.00 81.19 102 ASP A C 1
ATOM 814 O O . ASP A 1 102 ? -5.016 0.674 9.550 1.00 81.19 102 ASP A O 1
ATOM 818 N N . PHE A 1 103 ? -6.291 0.895 7.748 1.00 83.06 103 PHE A N 1
ATOM 819 C CA . PHE A 1 103 ? -5.804 -0.341 7.131 1.00 83.06 103 PHE A CA 1
ATOM 820 C C . PHE A 1 103 ? -4.271 -0.401 7.064 1.00 83.06 103 PHE A C 1
ATOM 822 O O . PHE A 1 103 ? -3.689 -1.447 7.341 1.00 83.06 103 PHE A O 1
ATOM 829 N N . LEU A 1 104 ? -3.602 0.705 6.731 1.00 82.94 104 LEU A N 1
ATOM 830 C CA . LEU A 1 104 ? -2.140 0.765 6.685 1.00 82.94 104 LEU A CA 1
ATOM 831 C C . LEU A 1 104 ? -1.467 0.674 8.056 1.00 82.94 104 LEU A C 1
ATOM 833 O O . LEU A 1 104 ? -0.315 0.247 8.121 1.00 82.94 104 LEU A O 1
ATOM 837 N N . GLU A 1 105 ? -2.143 1.101 9.116 1.00 81.19 105 GLU A N 1
ATOM 838 C CA . GLU A 1 105 ? -1.667 0.956 10.491 1.00 81.19 105 GLU A CA 1
ATOM 839 C C . GLU A 1 105 ? -1.866 -0.476 10.994 1.00 81.19 105 GLU A C 1
ATOM 841 O O . GLU A 1 105 ? -1.020 -1.027 11.700 1.00 81.19 105 GLU A O 1
ATOM 846 N N . LEU A 1 106 ? -2.975 -1.101 10.600 1.00 79.25 106 LEU A N 1
ATOM 847 C CA . LEU A 1 106 ? -3.345 -2.420 11.089 1.00 79.25 106 LEU A CA 1
ATOM 848 C C . LEU A 1 106 ? -2.677 -3.543 10.300 1.00 79.25 106 LEU A C 1
ATOM 850 O O . LEU A 1 106 ? -2.368 -4.574 10.882 1.00 79.25 106 LEU A O 1
ATOM 854 N N . PHE A 1 107 ? -2.440 -3.399 8.999 1.00 82.94 107 PHE A N 1
ATOM 855 C CA . PHE A 1 107 ? -1.856 -4.471 8.195 1.00 82.94 107 PHE A CA 1
ATOM 856 C C . PHE A 1 107 ? -0.338 -4.419 8.165 1.00 82.94 107 PHE A C 1
ATOM 858 O O . PHE A 1 107 ? 0.282 -3.408 7.833 1.00 82.94 107 PHE A O 1
ATOM 865 N N . CYS A 1 108 ? 0.275 -5.577 8.401 1.00 83.94 108 CYS A N 1
ATOM 866 C CA . CYS A 1 108 ? 1.700 -5.718 8.203 1.00 83.94 108 CYS A CA 1
ATOM 867 C C . CYS A 1 108 ? 2.026 -5.593 6.711 1.00 83.94 108 CYS A C 1
ATOM 869 O O . CYS A 1 108 ? 1.642 -6.422 5.887 1.00 83.94 108 CYS A O 1
ATOM 871 N N . ASN A 1 109 ? 2.779 -4.555 6.351 1.00 81.38 109 ASN A N 1
ATOM 872 C CA . ASN A 1 109 ? 3.217 -4.346 4.970 1.00 81.38 109 ASN A CA 1
ATOM 873 C C . ASN A 1 109 ? 4.379 -5.276 4.551 1.00 81.38 109 ASN A C 1
ATOM 875 O O . ASN A 1 109 ? 4.93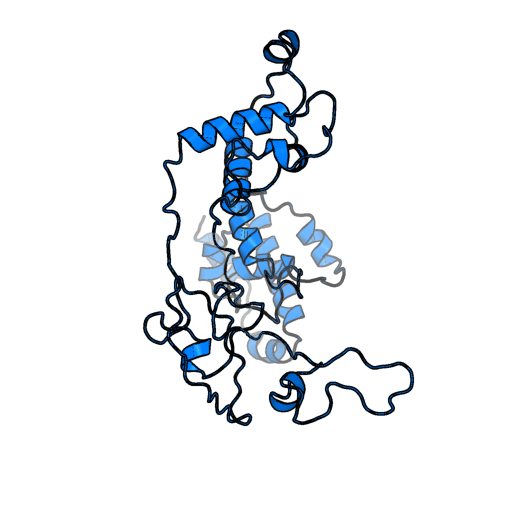9 -5.138 3.453 1.00 81.38 109 ASN A O 1
ATOM 879 N N . ASN A 1 110 ? 4.793 -6.196 5.429 1.00 80.38 110 ASN A N 1
ATOM 880 C CA . ASN A 1 110 ? 5.861 -7.133 5.140 1.00 80.38 110 ASN A CA 1
ATOM 881 C C . ASN A 1 110 ? 5.354 -8.171 4.137 1.00 80.38 110 ASN A C 1
ATOM 883 O O . ASN A 1 110 ? 4.413 -8.906 4.393 1.00 80.38 110 ASN A O 1
ATOM 887 N N . ARG A 1 111 ? 6.021 -8.295 2.988 1.00 77.25 111 ARG A N 1
ATOM 888 C CA . ARG A 1 111 ? 5.606 -9.230 1.926 1.00 77.25 111 ARG A CA 1
ATOM 889 C C . ARG A 1 111 ? 5.576 -10.699 2.348 1.00 77.25 111 ARG A C 1
ATOM 891 O O . ARG A 1 111 ? 4.895 -11.483 1.705 1.00 77.25 111 ARG A O 1
ATOM 898 N N . ASN A 1 112 ? 6.323 -11.061 3.390 1.00 80.00 112 ASN A N 1
ATOM 899 C CA . ASN A 1 112 ? 6.325 -12.418 3.937 1.00 80.00 112 ASN A CA 1
ATOM 900 C C . ASN A 1 112 ? 5.336 -12.575 5.102 1.00 80.00 112 ASN A C 1
ATOM 902 O O . ASN A 1 112 ? 5.244 -13.653 5.673 1.00 80.00 112 ASN A O 1
ATOM 906 N N . CYS A 1 113 ? 4.663 -11.497 5.500 1.00 82.00 113 CYS A N 1
ATOM 907 C CA . CYS A 1 113 ? 3.721 -11.467 6.603 1.00 82.00 113 CYS A CA 1
ATOM 908 C C . CYS A 1 113 ? 2.576 -10.525 6.223 1.00 82.00 113 CYS A C 1
ATOM 910 O O . CYS A 1 113 ? 2.597 -9.346 6.553 1.00 82.00 113 CYS A O 1
ATOM 912 N N . VAL A 1 114 ? 1.608 -11.040 5.465 1.00 80.06 114 VAL A N 1
ATOM 913 C CA . VAL A 1 114 ? 0.425 -10.281 5.029 1.00 80.06 114 VAL A CA 1
ATOM 914 C C . VAL A 1 114 ? -0.728 -10.595 5.976 1.00 80.06 114 VAL A C 1
ATOM 916 O O . VAL A 1 114 ? -1.779 -11.082 5.572 1.00 80.06 114 VAL A O 1
ATOM 919 N N . ILE A 1 115 ? -0.482 -10.386 7.267 1.00 79.56 115 ILE A N 1
ATOM 920 C CA . ILE A 1 115 ? -1.485 -10.563 8.315 1.00 79.56 115 ILE A CA 1
ATOM 921 C C . ILE A 1 115 ? -1.804 -9.204 8.923 1.00 79.56 115 ILE A C 1
ATOM 923 O O . ILE A 1 115 ? -0.934 -8.331 9.051 1.00 79.56 115 ILE A O 1
ATOM 927 N N . SER A 1 116 ? -3.060 -9.026 9.301 1.00 76.12 116 SER A N 1
ATOM 928 C CA . SER A 1 116 ? -3.449 -7.923 10.165 1.00 76.12 116 SER A CA 1
ATOM 929 C C . SER A 1 116 ? -2.759 -8.088 11.519 1.00 76.12 116 SER A C 1
ATOM 931 O O . SER A 1 116 ? -2.621 -9.194 12.030 1.00 76.12 116 SER A O 1
ATOM 933 N N . PHE A 1 117 ? -2.321 -6.973 12.089 1.00 72.94 117 PHE A N 1
ATOM 934 C CA . PHE A 1 117 ? -1.832 -6.841 13.453 1.00 72.94 117 PHE A CA 1
ATOM 935 C C . PHE A 1 117 ? -0.640 -7.732 13.804 1.00 72.94 117 PHE A C 1
ATOM 937 O O . PHE A 1 117 ? -0.560 -8.307 14.887 1.00 72.94 117 PHE A O 1
ATOM 944 N N . CYS A 1 118 ? 0.317 -7.838 12.887 1.00 79.88 118 CYS A N 1
ATOM 945 C CA . CYS A 1 118 ? 1.519 -8.629 13.106 1.00 79.88 118 CYS A CA 1
ATOM 946 C C . CYS A 1 118 ? 2.339 -8.124 14.309 1.00 79.88 118 CYS A C 1
ATOM 948 O O . CYS A 1 118 ? 3.047 -7.122 14.200 1.00 79.88 118 CYS A O 1
ATOM 950 N N . SER A 1 119 ? 2.358 -8.887 15.403 1.00 77.88 119 SER A N 1
ATOM 951 C CA . SER A 1 119 ? 3.186 -8.610 16.590 1.00 77.88 119 SER A CA 1
ATOM 952 C C . SER A 1 119 ? 4.689 -8.675 16.306 1.00 77.88 119 SER A C 1
ATOM 954 O O . SER A 1 119 ? 5.482 -7.992 16.940 1.00 77.88 119 SER A O 1
ATOM 956 N N . THR A 1 120 ? 5.109 -9.452 15.305 1.00 82.06 120 THR A N 1
ATOM 957 C CA . THR A 1 120 ? 6.526 -9.543 14.911 1.00 82.06 120 THR A CA 1
ATOM 958 C C . THR A 1 120 ? 7.043 -8.269 14.231 1.00 82.06 120 THR A C 1
ATOM 960 O O . THR A 1 120 ? 8.251 -8.060 14.150 1.00 82.06 120 THR A O 1
ATOM 963 N N . HIS A 1 121 ? 6.157 -7.421 13.701 1.00 81.75 121 HIS A N 1
ATOM 964 C CA . HIS A 1 121 ? 6.534 -6.263 12.889 1.00 81.75 121 HIS A CA 1
ATOM 965 C C . HIS A 1 121 ? 5.767 -5.008 13.334 1.00 81.75 121 HIS A C 1
ATOM 967 O O . HIS A 1 121 ? 5.123 -4.359 12.513 1.00 81.75 121 HIS A O 1
ATOM 973 N N . GLU A 1 122 ? 5.873 -4.642 14.616 1.00 69.62 122 GLU A N 1
ATOM 974 C CA . GLU A 1 122 ? 5.171 -3.494 15.231 1.00 69.62 122 GLU A CA 1
ATOM 975 C C . GLU A 1 122 ? 5.449 -2.124 14.574 1.00 69.62 122 GLU A C 1
ATOM 977 O O . GLU A 1 122 ? 4.745 -1.152 14.838 1.00 69.62 122 GLU A O 1
ATOM 982 N N . HIS A 1 123 ? 6.443 -2.024 13.684 1.00 70.94 123 HIS A N 1
ATOM 983 C CA . HIS A 1 123 ? 6.844 -0.772 13.033 1.00 70.94 123 HIS A CA 1
ATOM 984 C C . HIS A 1 123 ? 6.949 -0.895 11.510 1.00 70.94 123 HIS A C 1
ATOM 986 O O . HIS A 1 123 ? 7.942 -0.488 10.894 1.00 70.94 123 HIS A O 1
ATOM 992 N N . THR A 1 124 ? 5.931 -1.461 10.865 1.00 69.50 124 THR A N 1
ATOM 993 C CA . THR A 1 124 ? 5.810 -1.314 9.414 1.00 69.50 124 THR A CA 1
ATOM 994 C C . THR A 1 124 ? 5.378 0.100 9.078 1.00 69.50 124 THR A C 1
ATOM 996 O O . THR A 1 124 ? 4.336 0.565 9.520 1.00 69.50 124 THR A O 1
ATOM 999 N N . SER A 1 125 ? 6.171 0.805 8.281 1.00 73.94 125 SER A N 1
ATOM 1000 C CA . SER A 1 125 ? 5.765 2.132 7.834 1.00 73.94 125 SER A CA 1
ATOM 1001 C C . SER A 1 125 ? 4.634 2.071 6.824 1.00 73.94 125 SER A C 1
ATOM 1003 O O . SER A 1 125 ? 4.497 1.115 6.058 1.00 73.94 125 SER A O 1
ATOM 1005 N N . SER A 1 126 ? 3.873 3.152 6.735 1.00 79.62 126 SER A N 1
ATOM 1006 C CA . SER A 1 126 ? 2.923 3.306 5.647 1.00 79.62 126 SER A CA 1
ATOM 1007 C C . SER A 1 126 ? 3.646 3.213 4.292 1.00 79.62 126 SER A C 1
ATOM 1009 O O . SER A 1 126 ? 4.707 3.829 4.106 1.00 79.62 126 SER A O 1
ATOM 1011 N N . PRO A 1 127 ? 3.105 2.451 3.322 1.00 82.00 127 PRO A N 1
ATOM 1012 C CA . PRO A 1 127 ? 3.634 2.438 1.972 1.00 82.00 127 PRO A CA 1
ATOM 1013 C C . PRO A 1 127 ? 3.688 3.865 1.442 1.00 82.00 127 PRO A C 1
ATOM 1015 O O . PRO A 1 127 ? 2.809 4.687 1.688 1.00 82.00 127 PRO A O 1
ATOM 1018 N N . ARG A 1 128 ? 4.751 4.173 0.708 1.00 83.00 128 ARG A N 1
ATOM 1019 C CA . ARG A 1 128 ? 4.896 5.492 0.103 1.00 83.00 128 ARG A CA 1
ATOM 1020 C C . ARG A 1 128 ? 4.034 5.597 -1.149 1.00 83.00 128 ARG A C 1
ATOM 1022 O O . ARG A 1 128 ? 3.967 4.614 -1.897 1.00 83.00 128 ARG A O 1
ATOM 1029 N N . PRO A 1 129 ? 3.459 6.781 -1.416 1.00 87.06 129 PRO A N 1
ATOM 1030 C CA . PRO A 1 129 ? 2.902 7.091 -2.721 1.00 87.06 129 PRO A CA 1
ATOM 1031 C C . PRO A 1 129 ? 3.921 6.806 -3.821 1.00 87.06 129 PRO A C 1
ATOM 1033 O O . PRO A 1 129 ? 5.131 6.961 -3.617 1.00 87.06 129 PRO A O 1
ATOM 1036 N N . ARG A 1 130 ? 3.441 6.358 -4.976 1.00 84.88 130 ARG A N 1
ATOM 1037 C CA . ARG A 1 130 ? 4.299 6.026 -6.115 1.00 84.88 130 ARG A CA 1
ATOM 1038 C C . ARG A 1 130 ? 3.992 6.957 -7.270 1.00 84.88 130 ARG A C 1
ATOM 1040 O O . ARG A 1 130 ? 2.836 7.271 -7.518 1.00 84.88 130 ARG A O 1
ATOM 1047 N N . ALA A 1 131 ? 5.034 7.350 -7.994 1.00 86.00 131 ALA A N 1
ATOM 1048 C CA . ALA A 1 131 ? 4.863 7.973 -9.295 1.00 86.00 131 ALA A CA 1
ATOM 1049 C C . ALA A 1 131 ? 4.469 6.905 -10.338 1.00 86.00 131 ALA A C 1
ATOM 1051 O O . ALA A 1 131 ? 4.944 5.763 -10.234 1.00 86.00 131 ALA A O 1
ATOM 1052 N N . PRO A 1 132 ? 3.627 7.254 -11.328 1.00 90.25 132 PRO A N 1
ATOM 1053 C CA . PRO A 1 132 ? 3.329 6.376 -12.454 1.00 90.25 132 PRO A CA 1
ATOM 1054 C C . PRO A 1 132 ? 4.611 6.039 -13.213 1.00 90.25 132 PRO A C 1
ATOM 1056 O O . PRO A 1 132 ? 5.420 6.919 -13.514 1.00 90.25 132 PRO A O 1
ATOM 1059 N N . LYS A 1 133 ? 4.801 4.762 -13.533 1.00 91.06 133 LYS A N 1
ATOM 1060 C CA . LYS A 1 133 ? 5.883 4.301 -14.416 1.00 91.06 133 LYS A CA 1
ATOM 1061 C C . LYS A 1 133 ? 5.433 4.248 -15.865 1.00 91.06 133 LYS A C 1
ATOM 1063 O O . LYS A 1 133 ? 6.273 4.308 -16.760 1.00 91.06 133 LYS A O 1
ATOM 1068 N N . ILE A 1 134 ? 4.132 4.092 -16.086 1.00 91.88 134 ILE A N 1
ATOM 1069 C CA . ILE A 1 134 ? 3.533 3.945 -17.404 1.00 91.88 134 ILE A CA 1
ATOM 1070 C C . ILE A 1 134 ? 2.852 5.275 -17.743 1.00 91.88 134 ILE A C 1
ATOM 1072 O O . ILE A 1 134 ? 2.000 5.740 -16.980 1.00 91.88 134 ILE A O 1
ATOM 1076 N N . PRO A 1 135 ? 3.223 5.934 -18.856 1.00 91.38 135 PRO A N 1
ATOM 1077 C CA . PRO A 1 135 ? 2.497 7.105 -19.326 1.00 91.38 135 PRO A CA 1
ATOM 1078 C C . PRO A 1 135 ? 1.020 6.762 -19.526 1.00 91.38 135 PRO A C 1
ATOM 1080 O O . PRO A 1 135 ? 0.701 5.705 -20.060 1.00 91.38 135 PRO A O 1
ATOM 1083 N N . TYR A 1 136 ? 0.120 7.664 -19.137 1.00 89.88 136 TYR A N 1
ATOM 1084 C CA . TYR A 1 136 ? -1.322 7.409 -19.203 1.00 89.88 136 TYR A CA 1
ATOM 1085 C C . TYR A 1 136 ? -1.800 7.060 -20.621 1.00 89.88 136 TYR A C 1
ATOM 1087 O O . TYR A 1 136 ? -2.585 6.136 -20.794 1.00 89.88 136 TYR A O 1
ATOM 1095 N N . SER A 1 137 ? -1.247 7.726 -21.638 1.00 90.38 137 SER A N 1
ATOM 1096 C CA . SER A 1 137 ? -1.527 7.441 -23.051 1.00 90.38 137 SER A CA 1
ATOM 1097 C C . SER A 1 137 ? -1.141 6.027 -23.494 1.00 90.38 137 SER A C 1
ATOM 1099 O O . SER A 1 137 ? -1.686 5.540 -24.473 1.00 90.38 137 SER A O 1
ATOM 1101 N N . LYS A 1 138 ? -0.230 5.362 -22.773 1.00 94.88 138 LYS A N 1
ATOM 1102 C CA . LYS A 1 138 ? 0.241 3.995 -23.049 1.00 94.88 138 LYS A CA 1
ATOM 1103 C C . LYS A 1 138 ? -0.415 2.941 -22.159 1.00 94.88 138 LYS A C 1
ATOM 1105 O O . LYS A 1 138 ? 0.013 1.792 -22.140 1.00 94.88 138 LYS A O 1
ATOM 1110 N N . LEU A 1 139 ? -1.422 3.322 -21.373 1.00 92.62 139 LEU A N 1
ATOM 1111 C CA . LEU A 1 139 ? -2.123 2.389 -20.492 1.00 92.62 139 LEU A CA 1
ATOM 1112 C C . LEU A 1 139 ? -2.994 1.397 -21.281 1.00 92.62 139 LEU A C 1
ATOM 1114 O O . LEU A 1 139 ? -3.245 0.295 -20.806 1.00 92.62 139 LEU A O 1
ATOM 1118 N N . GLY A 1 140 ? -3.436 1.773 -22.486 1.00 94.50 140 GLY A N 1
ATOM 1119 C CA . GLY A 1 140 ? -4.125 0.859 -23.399 1.00 94.50 140 GLY A CA 1
ATOM 1120 C C . GLY A 1 140 ? -3.213 -0.268 -23.885 1.00 94.50 140 GLY A C 1
ATOM 1121 O O . GLY A 1 140 ? -3.601 -1.430 -23.831 1.00 94.50 140 GLY A O 1
ATOM 1122 N N . ASP A 1 141 ? -1.968 0.063 -24.242 1.00 96.31 141 ASP A N 1
ATOM 1123 C CA . ASP A 1 141 ? -0.982 -0.870 -24.813 1.00 96.31 141 ASP A CA 1
ATOM 1124 C C . ASP A 1 141 ? -0.628 -2.042 -23.882 1.00 96.31 141 ASP A C 1
ATOM 1126 O O . ASP A 1 141 ? -0.145 -3.083 -24.325 1.00 96.31 141 ASP A O 1
ATOM 1130 N N . THR A 1 142 ? -0.833 -1.884 -22.574 1.00 95.56 142 THR A N 1
ATOM 1131 C CA . THR A 1 142 ? -0.521 -2.912 -21.570 1.00 95.56 142 THR A CA 1
ATOM 1132 C C . THR A 1 142 ? -1.653 -3.915 -21.372 1.00 95.56 142 THR A C 1
ATOM 1134 O O . THR A 1 142 ? -1.464 -4.921 -20.684 1.00 95.56 142 THR A O 1
ATOM 1137 N N . THR A 1 143 ? -2.819 -3.660 -21.966 1.00 94.38 143 THR A N 1
ATOM 1138 C CA . THR A 1 143 ? -4.008 -4.499 -21.845 1.00 94.38 143 THR A CA 1
ATOM 1139 C C . THR A 1 143 ? -4.215 -5.262 -23.149 1.00 94.38 143 THR A C 1
ATOM 1141 O O . THR A 1 143 ? -4.488 -4.676 -24.188 1.00 94.38 143 THR A O 1
ATOM 1144 N N . SER A 1 144 ? -4.093 -6.588 -23.108 1.00 94.06 144 SER A N 1
ATOM 1145 C CA . SER A 1 144 ? -4.182 -7.419 -24.317 1.00 94.06 144 SER A CA 1
ATOM 1146 C C . SER A 1 144 ? -5.613 -7.697 -24.781 1.00 94.06 144 SER A C 1
ATOM 1148 O O . SER A 1 144 ? -5.814 -8.027 -25.948 1.00 94.06 144 SER A O 1
ATOM 1150 N N . ARG A 1 145 ? -6.605 -7.619 -23.883 1.00 96.62 145 ARG A N 1
ATOM 1151 C CA . ARG A 1 145 ? -8.014 -7.928 -24.170 1.00 96.62 145 ARG A CA 1
ATOM 1152 C C . ARG A 1 145 ? -8.964 -7.031 -23.371 1.00 96.62 145 ARG A C 1
ATOM 1154 O O . ARG A 1 145 ? -8.668 -6.741 -22.211 1.00 96.62 145 ARG A O 1
ATOM 1161 N N . PRO A 1 146 ? -10.114 -6.636 -23.945 1.00 97.44 146 PRO A N 1
ATOM 1162 C CA . PRO A 1 146 ? -11.134 -5.891 -23.220 1.00 97.44 146 PRO A CA 1
ATOM 1163 C C . PRO A 1 146 ? -11.729 -6.742 -22.088 1.00 97.44 146 PRO A C 1
ATOM 1165 O O . PRO A 1 146 ? -11.942 -7.943 -22.243 1.00 97.44 146 PRO A O 1
ATOM 1168 N N . CYS A 1 147 ? -12.033 -6.121 -20.945 1.00 97.12 147 CYS A N 1
ATOM 1169 C CA . CYS A 1 147 ? -12.661 -6.801 -19.803 1.00 97.12 147 CYS A CA 1
ATOM 1170 C C . CYS A 1 147 ? -14.181 -7.009 -19.955 1.00 97.12 147 CYS A C 1
ATOM 1172 O O . CYS A 1 147 ? -14.810 -7.598 -19.080 1.00 97.12 147 CYS A O 1
ATOM 1174 N N . GLY A 1 148 ? -14.778 -6.507 -21.041 1.00 94.94 148 GLY A N 1
ATOM 1175 C CA . GLY A 1 148 ? -16.209 -6.581 -21.333 1.00 94.94 148 GLY A CA 1
ATOM 1176 C C . GLY A 1 148 ? -16.651 -5.500 -22.324 1.00 94.94 148 GLY A C 1
ATOM 1177 O O . GLY A 1 148 ? -15.842 -4.691 -22.773 1.00 94.94 148 GLY A O 1
ATOM 1178 N N . ASN A 1 149 ? -17.951 -5.441 -22.614 1.00 92.94 149 ASN A N 1
ATOM 1179 C CA . ASN A 1 149 ? -18.560 -4.478 -23.548 1.00 92.94 149 ASN A CA 1
ATOM 1180 C C . ASN A 1 149 ? -18.442 -3.001 -23.116 1.00 92.94 149 ASN A C 1
ATOM 1182 O O . ASN A 1 149 ? -18.573 -2.102 -23.938 1.00 92.94 149 ASN A O 1
ATOM 1186 N N . ARG A 1 150 ? -18.185 -2.743 -21.829 1.00 93.12 150 ARG A N 1
ATOM 1187 C CA . ARG A 1 150 ? -17.939 -1.401 -21.267 1.00 93.12 150 ARG A CA 1
ATOM 1188 C C . ARG A 1 150 ? -16.470 -1.169 -20.915 1.00 93.12 150 ARG A C 1
ATOM 1190 O O . ARG A 1 150 ? -16.159 -0.365 -20.030 1.00 93.12 150 ARG A O 1
ATOM 1197 N N . CYS A 1 151 ? -15.563 -1.913 -21.542 1.00 96.19 151 CYS A N 1
ATOM 1198 C CA . CYS A 1 151 ? -14.134 -1.719 -21.352 1.00 96.19 151 CYS A CA 1
ATOM 1199 C C . CYS A 1 151 ? -13.691 -0.360 -21.913 1.00 96.19 151 CYS A C 1
ATOM 1201 O O . CYS A 1 151 ? -14.254 0.152 -22.879 1.00 96.19 151 CYS A O 1
ATOM 1203 N N . PHE A 1 152 ? -12.653 0.221 -21.314 1.00 95.50 152 PHE A N 1
ATOM 1204 C CA . PHE A 1 152 ? -12.050 1.464 -21.793 1.00 95.50 152 PHE A CA 1
ATOM 1205 C C . PHE A 1 152 ? -11.363 1.328 -23.165 1.00 95.50 152 PHE A C 1
ATOM 1207 O O . PHE A 1 152 ? -11.130 2.342 -23.813 1.00 95.50 152 PHE A O 1
ATOM 1214 N N . LEU A 1 153 ? -11.042 0.098 -23.588 1.00 96.00 153 LEU A N 1
ATOM 1215 C CA . LEU A 1 153 ? -10.496 -0.200 -24.916 1.00 96.00 153 LEU A CA 1
ATOM 1216 C C . LEU A 1 153 ? -11.567 -0.247 -26.010 1.00 96.00 153 LEU A C 1
ATOM 1218 O O . LEU A 1 153 ? -11.251 -0.042 -27.177 1.00 96.00 153 LEU A O 1
ATOM 1222 N N . GLU A 1 154 ? -12.817 -0.540 -25.646 1.00 95.19 154 GLU A N 1
ATOM 1223 C CA . GLU A 1 154 ? -13.907 -0.604 -26.615 1.00 95.19 154 GLU A CA 1
ATOM 1224 C C . GLU A 1 154 ? -14.297 0.814 -27.047 1.00 95.19 154 GLU A C 1
ATOM 1226 O O . GLU A 1 154 ? -14.389 1.702 -26.185 1.00 95.19 154 GLU A O 1
ATOM 1231 N N . PRO A 1 155 ? -14.585 1.046 -28.338 1.00 88.81 155 PRO A N 1
ATOM 1232 C CA . PRO A 1 155 ? -15.016 2.348 -28.822 1.00 88.81 155 PRO A CA 1
ATOM 1233 C C . PRO A 1 155 ? -16.310 2.782 -28.128 1.00 88.81 155 PRO A C 1
ATOM 1235 O O . PRO A 1 155 ? -17.223 1.984 -27.892 1.00 88.81 155 PRO A O 1
ATOM 1238 N N . SER A 1 156 ? -16.385 4.065 -27.774 1.00 82.00 156 SER A N 1
ATOM 1239 C CA . SER A 1 156 ? -17.588 4.625 -27.168 1.00 82.00 156 SER A CA 1
ATOM 1240 C C . SER A 1 156 ? -18.728 4.643 -28.173 1.00 82.00 156 SER A C 1
ATOM 1242 O O . SER A 1 156 ? -18.683 5.403 -29.136 1.00 82.00 156 SER A O 1
ATOM 1244 N N . SER A 1 157 ? -19.765 3.835 -27.936 1.00 79.62 157 SER A N 1
ATOM 1245 C CA . SER A 1 157 ? -21.037 4.044 -28.615 1.00 79.62 157 SER A CA 1
ATOM 1246 C C . SER A 1 157 ? -21.631 5.359 -28.102 1.00 79.62 157 SER A C 1
ATOM 1248 O O . SER A 1 157 ? -21.598 5.645 -26.902 1.00 79.62 157 SER A O 1
ATOM 1250 N N . SER A 1 158 ? -22.146 6.196 -29.002 1.00 73.31 158 SER A N 1
ATOM 1251 C CA . SER A 1 158 ? -22.776 7.475 -28.640 1.00 73.31 158 SER A CA 1
ATOM 1252 C C . SER A 1 158 ? -23.970 7.296 -27.694 1.00 73.31 158 SER A C 1
ATOM 1254 O O . SER A 1 158 ? -24.276 8.190 -26.909 1.00 73.31 158 SER A O 1
ATOM 1256 N N . VAL A 1 159 ? -24.606 6.122 -27.724 1.00 72.75 159 VAL A N 1
ATOM 1257 C CA . VAL A 1 159 ? -25.765 5.764 -26.898 1.00 72.75 159 VAL A CA 1
ATOM 1258 C C . VAL A 1 159 ? -25.378 5.517 -25.432 1.00 72.75 159 VAL A C 1
ATOM 1260 O O . VAL A 1 159 ? -26.120 5.907 -24.532 1.00 72.75 159 VAL A O 1
ATOM 1263 N N . ASP A 1 160 ? -24.199 4.946 -25.160 1.00 68.00 160 ASP A N 1
ATOM 1264 C CA . ASP A 1 160 ? -23.766 4.636 -23.786 1.00 68.00 160 ASP A CA 1
ATOM 1265 C C . ASP A 1 160 ? -23.560 5.889 -22.919 1.00 68.00 160 ASP A C 1
ATOM 1267 O O . ASP A 1 160 ? -23.761 5.839 -21.704 1.00 68.00 160 ASP A O 1
ATOM 1271 N N . LEU A 1 161 ? -23.172 7.014 -23.533 1.00 65.69 161 LEU A N 1
ATOM 1272 C CA . LEU A 1 161 ? -22.851 8.257 -22.821 1.00 65.69 161 LEU A CA 1
ATOM 1273 C C . LEU A 1 161 ? -24.078 8.925 -22.188 1.00 65.69 161 LEU A C 1
ATOM 1275 O O . LEU A 1 161 ? -23.937 9.616 -21.183 1.00 65.69 161 LEU A O 1
ATOM 1279 N N . LEU A 1 162 ? -25.269 8.720 -22.756 1.00 66.56 162 LEU A N 1
ATOM 1280 C CA . LEU A 1 162 ? -26.500 9.365 -22.290 1.00 66.56 162 LEU A CA 1
ATOM 1281 C C . LEU A 1 162 ? -27.276 8.511 -21.280 1.00 66.56 162 LEU A C 1
ATOM 1283 O O . LEU A 1 162 ? -27.999 9.053 -20.451 1.00 66.56 162 LEU A O 1
ATOM 1287 N N . VAL A 1 163 ? -27.132 7.184 -21.335 1.00 64.44 163 VAL A N 1
ATOM 1288 C CA . VAL A 1 163 ? -28.009 6.250 -20.601 1.00 64.44 163 VAL A CA 1
ATOM 1289 C C . VAL A 1 163 ? -27.348 5.680 -19.339 1.00 64.44 163 VAL A C 1
ATOM 1291 O O . VAL A 1 163 ? -28.037 5.255 -18.413 1.00 64.44 163 VAL A O 1
ATOM 1294 N N . HIS A 1 164 ? -26.015 5.673 -19.260 1.00 62.53 164 HIS A N 1
ATOM 1295 C CA . HIS A 1 164 ? -25.287 4.964 -18.200 1.00 62.53 164 HIS A CA 1
ATOM 1296 C C . HIS A 1 164 ? -24.283 5.817 -17.428 1.00 62.53 164 HIS A C 1
ATOM 1298 O O . HIS A 1 164 ? -23.324 5.272 -16.879 1.00 62.53 164 HIS A O 1
ATOM 1304 N N . GLY A 1 165 ? -24.523 7.127 -17.325 1.00 63.59 165 GLY A N 1
ATOM 1305 C CA . GLY A 1 165 ? -23.785 7.984 -16.402 1.00 63.59 165 GLY A CA 1
ATOM 1306 C C . GLY A 1 165 ? -23.958 7.483 -14.969 1.00 63.59 165 GLY A C 1
ATOM 1307 O O . GLY A 1 165 ? -24.939 7.799 -14.301 1.00 63.59 165 GLY A O 1
ATOM 1308 N N . THR A 1 166 ? -23.029 6.658 -14.488 1.00 72.56 166 THR A N 1
ATOM 1309 C CA . THR A 1 166 ? -23.009 6.278 -13.080 1.00 72.56 166 THR A CA 1
ATOM 1310 C C . THR A 1 166 ? -22.636 7.513 -12.288 1.00 72.56 166 THR A C 1
ATOM 1312 O O . THR A 1 166 ? -21.552 8.057 -12.498 1.00 72.56 166 THR A O 1
ATOM 1315 N N . ALA A 1 167 ? -23.511 7.939 -11.380 1.00 86.75 167 ALA A N 1
ATOM 1316 C CA . ALA A 1 167 ? -23.181 9.002 -10.447 1.00 86.75 167 ALA A CA 1
ATOM 1317 C C . ALA A 1 167 ? -21.930 8.589 -9.654 1.00 86.75 167 ALA A C 1
ATOM 1319 O O . ALA A 1 167 ? -21.892 7.518 -9.039 1.00 86.75 167 ALA A O 1
ATOM 1320 N N . TRP A 1 168 ? -20.884 9.404 -9.750 1.00 93.88 168 TRP A N 1
ATOM 1321 C CA . TRP A 1 168 ? -19.721 9.343 -8.877 1.00 93.88 168 TRP A CA 1
ATOM 1322 C C . TRP A 1 168 ? -20.010 10.245 -7.691 1.00 93.88 168 TRP A C 1
ATOM 1324 O O . TRP A 1 168 ? -20.231 11.442 -7.876 1.00 93.88 168 TRP A O 1
ATOM 1334 N N . ASP A 1 169 ? -20.039 9.676 -6.492 1.00 94.12 169 ASP A N 1
ATOM 1335 C CA . ASP A 1 169 ? -20.102 10.481 -5.281 1.00 94.12 169 ASP A CA 1
ATOM 1336 C C . ASP A 1 169 ? -18.690 10.854 -4.793 1.00 94.12 169 ASP A C 1
ATOM 1338 O O . ASP A 1 169 ? -17.665 10.401 -5.317 1.00 94.12 169 ASP A O 1
ATOM 1342 N N . SER A 1 170 ? -18.623 11.715 -3.779 1.00 93.25 170 SER A N 1
ATOM 1343 C CA . SER A 1 170 ? -17.351 12.162 -3.207 1.00 93.25 170 SER A CA 1
ATOM 1344 C C . SER A 1 170 ? -16.522 11.009 -2.624 1.00 93.25 170 SER A C 1
ATOM 1346 O O . SER A 1 170 ? -15.292 11.060 -2.683 1.00 93.25 170 SER A O 1
ATOM 1348 N N . ASN A 1 171 ? -17.166 9.962 -2.095 1.00 92.88 171 ASN A N 1
ATOM 1349 C CA . ASN A 1 171 ? -16.477 8.802 -1.530 1.00 92.88 171 ASN A CA 1
ATOM 1350 C C . ASN A 1 171 ? -15.858 7.945 -2.643 1.00 92.88 171 ASN A C 1
ATOM 1352 O O . ASN A 1 171 ? -14.711 7.518 -2.521 1.00 92.88 171 ASN A O 1
ATOM 1356 N N . ASP A 1 172 ? -16.558 7.735 -3.755 1.00 95.00 172 ASP A N 1
ATOM 1357 C CA . ASP A 1 172 ? -16.035 7.022 -4.921 1.00 95.00 172 ASP A CA 1
ATOM 1358 C C . ASP A 1 172 ? -14.787 7.715 -5.483 1.00 95.00 172 ASP A C 1
ATOM 1360 O O . ASP A 1 172 ? -13.774 7.067 -5.777 1.00 95.00 172 ASP A O 1
ATOM 1364 N N . ILE A 1 173 ? -14.843 9.045 -5.603 1.00 95.31 173 ILE A N 1
ATOM 1365 C CA . ILE A 1 173 ? -13.730 9.862 -6.097 1.00 95.31 173 ILE A CA 1
ATOM 1366 C C . ILE A 1 173 ? -12.547 9.788 -5.125 1.00 95.31 173 ILE A C 1
ATOM 1368 O O . ILE A 1 173 ? -11.405 9.592 -5.556 1.00 95.31 173 ILE A O 1
ATOM 1372 N N . GLU A 1 174 ? -12.794 9.898 -3.816 1.00 94.31 174 GLU A N 1
ATOM 1373 C CA . GLU A 1 174 ? -11.739 9.795 -2.805 1.00 94.31 174 GLU A CA 1
ATOM 1374 C C . GLU A 1 174 ? -11.102 8.398 -2.788 1.00 94.31 174 GLU A C 1
ATOM 1376 O O . GLU A 1 174 ? -9.874 8.285 -2.719 1.00 94.31 174 GLU A O 1
ATOM 1381 N N . LEU A 1 175 ? -11.903 7.335 -2.916 1.00 94.31 175 LEU A N 1
ATOM 1382 C CA . LEU A 1 175 ? -11.420 5.959 -3.019 1.00 94.31 175 LEU A CA 1
ATOM 1383 C C . LEU A 1 175 ? -10.520 5.781 -4.247 1.00 94.31 175 LEU A C 1
ATOM 1385 O O . LEU A 1 175 ? -9.398 5.281 -4.116 1.00 94.31 175 LEU A O 1
ATOM 1389 N N . LEU A 1 176 ? -10.970 6.225 -5.425 1.00 95.94 176 LEU A N 1
ATOM 1390 C CA . LEU A 1 176 ? -10.187 6.158 -6.660 1.00 95.94 176 LEU A CA 1
ATOM 1391 C C . LEU A 1 176 ? -8.859 6.914 -6.515 1.00 95.94 176 LEU A C 1
ATOM 1393 O O . LEU A 1 176 ? -7.797 6.374 -6.839 1.00 95.94 176 LEU A O 1
ATOM 1397 N N . HIS A 1 177 ? -8.901 8.137 -5.986 1.00 94.38 177 HIS A N 1
ATOM 1398 C CA . HIS A 1 177 ? -7.708 8.944 -5.743 1.00 94.38 177 HIS A CA 1
ATOM 1399 C C . HIS A 1 177 ? -6.749 8.259 -4.755 1.00 94.38 177 HIS A C 1
ATOM 1401 O O . HIS A 1 177 ? -5.534 8.230 -4.977 1.00 94.38 177 HIS A O 1
ATOM 1407 N N . CYS A 1 178 ? -7.279 7.649 -3.692 1.00 92.75 178 CYS A N 1
ATOM 1408 C CA . CYS A 1 178 ? -6.493 6.895 -2.723 1.00 92.75 178 CYS A CA 1
ATOM 1409 C C . CYS A 1 178 ? -5.768 5.716 -3.387 1.00 92.75 178 CYS A C 1
ATOM 1411 O O . CYS A 1 178 ? -4.553 5.584 -3.240 1.00 92.75 178 CYS A O 1
ATOM 1413 N N . ILE A 1 179 ? -6.463 4.909 -4.195 1.00 94.19 179 ILE A N 1
ATOM 1414 C CA . ILE A 1 179 ? -5.854 3.767 -4.894 1.00 94.19 179 ILE A CA 1
ATOM 1415 C C . ILE A 1 179 ? -4.768 4.241 -5.868 1.00 94.19 179 ILE A C 1
ATOM 1417 O O . ILE A 1 179 ? -3.649 3.717 -5.853 1.00 94.19 179 ILE A O 1
ATOM 1421 N N . LEU A 1 180 ? -5.062 5.261 -6.682 1.00 94.19 180 LEU A N 1
ATOM 1422 C CA . LEU A 1 180 ? -4.127 5.797 -7.677 1.00 94.19 180 LEU A CA 1
ATOM 1423 C C . LEU A 1 180 ? -2.875 6.411 -7.043 1.00 94.19 180 LEU A C 1
ATOM 1425 O O . LEU A 1 180 ? -1.795 6.326 -7.624 1.00 94.19 180 LEU A O 1
ATOM 1429 N N . LYS A 1 181 ? -2.976 6.961 -5.830 1.00 91.50 181 LYS A N 1
ATOM 1430 C CA . LYS A 1 181 ? -1.827 7.485 -5.076 1.00 91.50 181 LYS A CA 1
ATOM 1431 C C . LYS A 1 181 ? -0.773 6.410 -4.774 1.00 91.50 181 LYS A C 1
ATOM 1433 O O . LYS A 1 181 ? 0.425 6.704 -4.783 1.00 91.50 181 LYS A O 1
ATOM 1438 N N . PHE A 1 182 ? -1.184 5.171 -4.498 1.00 90.38 182 PHE A N 1
ATOM 1439 C CA . PHE A 1 182 ? -0.264 4.077 -4.139 1.00 90.38 182 PHE A CA 1
ATOM 1440 C C . PHE A 1 182 ? 0.037 3.129 -5.304 1.00 90.38 182 PHE A C 1
ATOM 1442 O O . PHE A 1 182 ? 1.143 2.579 -5.385 1.00 90.38 182 PHE A O 1
ATOM 1449 N N . SER A 1 183 ? -0.914 2.980 -6.221 1.00 93.56 183 SER A N 1
ATOM 1450 C CA . SER A 1 183 ? -0.842 2.096 -7.382 1.00 93.56 183 SER A CA 1
ATOM 1451 C C . SER A 1 183 ? -1.237 2.854 -8.651 1.00 93.56 183 SER A C 1
ATOM 1453 O O . SER A 1 183 ? -2.232 2.517 -9.280 1.00 93.56 183 SER A O 1
ATOM 1455 N N . PRO A 1 184 ? -0.460 3.866 -9.070 1.00 94.31 184 PRO A N 1
ATOM 1456 C CA . PRO A 1 184 ? -0.818 4.717 -10.204 1.00 94.31 184 PRO A CA 1
ATOM 1457 C C . PRO A 1 184 ? -0.858 3.961 -11.536 1.00 94.31 184 PRO A C 1
ATOM 1459 O O . PRO A 1 184 ? -1.512 4.412 -12.461 1.00 94.31 184 PRO A O 1
ATOM 1462 N N . ASP A 1 185 ? -0.183 2.817 -11.657 1.00 94.88 185 ASP A N 1
ATOM 1463 C CA . ASP A 1 185 ? -0.119 2.027 -12.894 1.00 94.88 185 ASP A CA 1
ATOM 1464 C C . ASP A 1 185 ? -1.190 0.917 -12.966 1.00 94.88 185 ASP A C 1
ATOM 1466 O O . ASP A 1 185 ? -1.175 0.121 -13.900 1.00 94.88 185 ASP A O 1
ATOM 1470 N N . ILE A 1 186 ? -2.102 0.828 -11.988 1.00 96.75 186 ILE A N 1
ATOM 1471 C CA . ILE A 1 186 ? -3.214 -0.140 -12.005 1.00 96.75 186 ILE A CA 1
ATOM 1472 C C . ILE A 1 186 ? -4.114 0.093 -13.229 1.00 96.75 186 ILE A C 1
ATOM 1474 O O . ILE A 1 186 ? -4.302 1.240 -13.635 1.00 96.75 186 ILE A O 1
ATOM 1478 N N . LEU A 1 187 ? -4.669 -0.952 -13.845 1.00 97.12 187 LEU A N 1
ATOM 1479 C CA . LEU A 1 187 ? -5.488 -0.786 -15.049 1.00 97.12 187 LEU A CA 1
ATOM 1480 C C . LEU A 1 187 ? -6.902 -0.290 -14.705 1.00 97.12 187 LEU A C 1
ATOM 1482 O O . LEU A 1 187 ? -7.424 -0.614 -13.636 1.00 97.12 187 LEU A O 1
ATOM 1486 N N . PRO A 1 188 ? -7.582 0.441 -15.613 1.00 97.69 188 PRO A N 1
ATOM 1487 C CA . PRO A 1 188 ? -8.975 0.835 -15.407 1.00 97.69 188 PRO A CA 1
ATOM 1488 C C . PRO A 1 188 ? -9.906 -0.371 -15.246 1.00 97.69 188 PRO A C 1
ATOM 1490 O O . PRO A 1 188 ? -10.937 -0.260 -14.598 1.00 97.69 188 PRO A O 1
ATOM 1493 N N . CYS A 1 189 ? -9.544 -1.524 -15.818 1.00 97.69 189 CYS A N 1
ATOM 1494 C CA . CYS A 1 189 ? -10.286 -2.776 -15.663 1.00 97.69 189 CYS A CA 1
ATOM 1495 C C . CYS A 1 189 ? -10.278 -3.268 -14.209 1.00 97.69 189 CYS A C 1
ATOM 1497 O O . CYS A 1 189 ? -11.332 -3.585 -13.669 1.00 97.69 189 CYS A O 1
ATOM 1499 N N . ASP A 1 190 ? -9.113 -3.276 -13.557 1.00 97.69 190 ASP A N 1
ATOM 1500 C CA . ASP A 1 190 ? -8.994 -3.696 -12.156 1.00 97.69 190 ASP A CA 1
ATOM 1501 C C . ASP A 1 190 ? -9.674 -2.688 -11.225 1.00 97.69 190 ASP A C 1
ATOM 1503 O O . ASP A 1 190 ? -10.391 -3.057 -10.295 1.00 97.69 190 ASP A O 1
ATOM 1507 N N . LEU A 1 191 ? -9.503 -1.393 -11.506 1.00 97.19 191 LEU A N 1
ATOM 1508 C CA . LEU A 1 191 ? -10.171 -0.335 -10.753 1.00 97.19 191 LEU A CA 1
ATOM 1509 C C . LEU A 1 191 ? -11.696 -0.398 -10.883 1.00 97.19 191 LEU A C 1
ATOM 1511 O O . LEU A 1 191 ? -12.381 -0.108 -9.911 1.00 97.19 191 LEU A O 1
ATOM 1515 N N . ALA A 1 192 ? -12.233 -0.805 -12.037 1.00 96.94 192 ALA A N 1
ATOM 1516 C CA . ALA A 1 192 ? -13.669 -1.022 -12.227 1.00 96.94 192 ALA A CA 1
ATOM 1517 C C . ALA A 1 192 ? -14.231 -1.998 -11.190 1.00 96.94 192 ALA A C 1
ATOM 1519 O O . ALA A 1 192 ? -15.266 -1.736 -10.577 1.00 96.94 192 ALA A O 1
ATOM 1520 N N . MET A 1 193 ? -13.503 -3.091 -10.948 1.00 96.44 193 MET A N 1
ATOM 1521 C CA . MET A 1 193 ? -13.874 -4.102 -9.961 1.00 96.44 193 MET A CA 1
ATOM 1522 C C . MET A 1 193 ? -13.776 -3.566 -8.531 1.00 96.44 193 MET A C 1
ATOM 1524 O O . MET A 1 193 ? -14.672 -3.812 -7.725 1.00 96.44 193 MET A O 1
ATOM 1528 N N . ILE A 1 194 ? -12.717 -2.812 -8.218 1.00 94.75 194 ILE A N 1
ATOM 1529 C CA . ILE A 1 194 ? -12.491 -2.263 -6.872 1.00 94.75 194 ILE A CA 1
ATOM 1530 C C . ILE A 1 194 ? -13.512 -1.164 -6.542 1.00 94.75 194 ILE A C 1
ATOM 1532 O O . ILE A 1 194 ? -14.127 -1.197 -5.479 1.00 94.75 194 ILE A O 1
ATOM 1536 N N . CYS A 1 195 ? -13.716 -0.214 -7.455 1.00 95.25 195 CYS A N 1
ATOM 1537 C CA . CYS A 1 195 ? -14.640 0.910 -7.291 1.00 95.25 195 CYS A CA 1
ATOM 1538 C C . CYS A 1 195 ? -16.101 0.527 -7.562 1.00 95.25 195 CYS A C 1
ATOM 1540 O O . CYS A 1 195 ? -16.991 1.327 -7.304 1.00 95.25 195 CYS A O 1
ATOM 1542 N N . ARG A 1 196 ? -16.365 -0.672 -8.103 1.00 94.50 196 ARG A N 1
ATOM 1543 C CA . ARG A 1 196 ? -17.699 -1.118 -8.546 1.00 94.50 196 ARG A CA 1
ATOM 1544 C C . ARG A 1 196 ? -18.354 -0.133 -9.523 1.00 94.50 196 ARG A C 1
ATOM 1546 O O . ARG A 1 196 ? -19.550 0.142 -9.451 1.00 94.50 196 ARG A O 1
ATOM 1553 N N . LYS A 1 197 ? -17.556 0.388 -10.456 1.00 95.44 197 LYS A N 1
ATOM 1554 C CA . LYS A 1 197 ? -17.985 1.305 -11.524 1.00 95.44 197 LYS A CA 1
ATOM 1555 C C . LYS A 1 197 ? -17.637 0.712 -12.893 1.00 95.44 197 LYS A C 1
ATOM 1557 O O . LYS A 1 197 ? -16.708 -0.090 -12.980 1.00 95.44 197 LYS A O 1
ATOM 1562 N N . PRO A 1 198 ? -18.327 1.092 -13.983 1.00 94.56 198 PRO A N 1
ATOM 1563 C CA . PRO A 1 198 ? -17.966 0.647 -15.325 1.00 94.56 198 PRO A CA 1
ATOM 1564 C C . PRO A 1 198 ? -16.526 1.033 -15.690 1.00 94.56 198 PRO A C 1
ATOM 1566 O O . PRO A 1 198 ? -16.073 2.139 -15.409 1.00 94.56 198 PRO A O 1
ATOM 1569 N N . CYS A 1 199 ? -15.809 0.134 -16.362 1.00 96.06 199 CYS A N 1
ATOM 1570 C CA . CYS A 1 199 ? -14.390 0.314 -16.674 1.00 96.06 199 CYS A CA 1
ATOM 1571 C C . CYS A 1 199 ? -14.091 1.591 -17.475 1.00 96.06 199 CYS A C 1
ATOM 1573 O O . CYS A 1 199 ? -13.161 2.331 -17.141 1.00 96.06 199 CYS A O 1
ATOM 1575 N N . ARG A 1 200 ? -14.906 1.887 -18.491 1.00 94.00 200 ARG A N 1
ATOM 1576 C CA . ARG A 1 200 ? -14.803 3.125 -19.270 1.00 94.00 200 ARG A CA 1
ATOM 1577 C C . ARG A 1 200 ? -14.991 4.386 -18.416 1.00 94.00 200 ARG A C 1
ATOM 1579 O O . ARG A 1 200 ? -14.237 5.340 -18.582 1.00 94.00 200 ARG A O 1
ATOM 1586 N N . GLU A 1 201 ? -15.935 4.372 -17.476 1.00 94.12 201 GLU A N 1
ATOM 1587 C CA . GLU A 1 201 ? -16.198 5.498 -16.566 1.00 94.12 201 GLU A CA 1
ATOM 1588 C C . GLU A 1 201 ? -15.013 5.743 -15.630 1.00 94.12 201 GLU A C 1
ATOM 1590 O O . GLU A 1 201 ? -14.577 6.878 -15.462 1.00 94.12 201 GLU A O 1
ATOM 1595 N N . VAL A 1 202 ? -14.418 4.677 -15.088 1.00 96.00 202 VAL A N 1
ATOM 1596 C CA . VAL A 1 202 ? -13.203 4.777 -14.268 1.00 96.00 202 VAL A CA 1
ATOM 1597 C C . VAL A 1 202 ? -12.028 5.351 -15.057 1.00 96.00 202 VAL A C 1
ATOM 1599 O O . VAL A 1 202 ? -11.277 6.173 -14.534 1.00 96.00 202 VAL A O 1
ATOM 1602 N N . HIS A 1 203 ? -11.858 4.938 -16.317 1.00 95.56 203 HIS A N 1
ATOM 1603 C CA . HIS A 1 203 ? -10.839 5.514 -17.193 1.00 95.56 203 HIS A CA 1
ATOM 1604 C C . HIS A 1 203 ? -11.078 7.016 -17.409 1.00 95.56 203 HIS A C 1
ATOM 1606 O O . HIS A 1 203 ? -10.147 7.802 -17.246 1.00 95.56 203 HIS A O 1
ATOM 1612 N N . ARG A 1 204 ? -12.320 7.439 -17.688 1.00 93.31 204 ARG A N 1
ATOM 1613 C CA . ARG A 1 204 ? -12.663 8.866 -17.812 1.00 93.31 204 ARG A CA 1
ATOM 1614 C C . ARG A 1 204 ? -12.354 9.634 -16.523 1.00 93.31 204 ARG A C 1
ATOM 1616 O O . ARG A 1 204 ? -11.598 10.602 -16.568 1.00 93.31 204 ARG A O 1
ATOM 1623 N N . GLN A 1 205 ? -12.831 9.147 -15.377 1.00 94.94 205 GLN A N 1
ATOM 1624 C CA . GLN A 1 205 ? -12.630 9.803 -14.081 1.00 94.94 205 GLN A CA 1
ATOM 1625 C C . GLN A 1 205 ? -11.146 9.935 -13.724 1.00 94.94 205 GLN A C 1
ATOM 1627 O O . GLN A 1 205 ? -10.692 10.941 -13.180 1.00 94.94 205 GLN A O 1
ATOM 1632 N N . ARG A 1 206 ? -10.351 8.922 -14.067 1.00 94.81 206 ARG A N 1
ATOM 1633 C CA . ARG A 1 206 ? -8.902 8.951 -13.885 1.00 94.81 206 ARG A CA 1
ATOM 1634 C C . ARG A 1 206 ? -8.218 10.020 -14.743 1.00 94.81 206 ARG A C 1
ATOM 1636 O O . ARG A 1 206 ? -7.252 10.622 -14.272 1.00 94.81 206 ARG A O 1
ATOM 1643 N N . ALA A 1 207 ? -8.676 10.244 -15.975 1.00 93.25 207 ALA A N 1
ATOM 1644 C CA . ALA A 1 207 ? -8.155 11.317 -16.823 1.00 93.25 207 ALA A CA 1
ATOM 1645 C C . ALA A 1 207 ? -8.432 12.695 -16.204 1.00 93.25 207 ALA A C 1
ATOM 1647 O O . ALA A 1 207 ? -7.529 13.527 -16.144 1.00 93.25 207 ALA A O 1
ATOM 1648 N N . GLU A 1 208 ? -9.640 12.900 -15.675 1.00 92.50 208 GLU A N 1
ATOM 1649 C CA . GLU A 1 208 ? -10.044 14.144 -15.005 1.00 92.50 208 GLU A CA 1
ATOM 1650 C C . GLU A 1 208 ? -9.195 14.425 -13.756 1.00 92.50 208 GLU A C 1
ATOM 1652 O O . GLU A 1 208 ? -8.664 15.525 -13.596 1.00 92.50 208 GLU A O 1
ATOM 1657 N N . LEU A 1 209 ? -8.977 13.412 -12.907 1.00 90.88 209 LEU A N 1
ATOM 1658 C CA . LEU A 1 209 ? -8.134 13.541 -11.711 1.00 90.88 209 LEU A CA 1
ATOM 1659 C C . LEU A 1 209 ? -6.687 13.928 -12.042 1.00 90.88 209 LEU A C 1
ATOM 1661 O O . LEU A 1 209 ? -6.049 14.642 -11.270 1.00 90.88 209 LEU A O 1
ATOM 1665 N N . ARG A 1 210 ? -6.156 13.490 -13.189 1.00 83.12 210 ARG A N 1
ATOM 1666 C CA . ARG A 1 210 ? -4.800 13.858 -13.615 1.00 83.12 210 ARG A CA 1
ATOM 1667 C C . ARG A 1 210 ? -4.694 15.349 -13.923 1.00 83.12 210 ARG A C 1
ATOM 1669 O O . ARG A 1 210 ? -3.699 15.958 -13.546 1.00 83.12 210 ARG A O 1
ATOM 1676 N N . SER A 1 211 ? -5.703 15.933 -14.564 1.00 74.88 211 SER A N 1
ATOM 1677 C CA . SER A 1 211 ? -5.722 17.369 -14.870 1.00 74.88 211 SER A CA 1
ATOM 1678 C C . SER A 1 211 ? -5.677 18.237 -13.607 1.00 74.88 211 SER A C 1
ATOM 1680 O O . SER A 1 211 ? -5.206 19.368 -13.663 1.00 74.88 211 SER A O 1
ATOM 1682 N N . SER A 1 212 ? -6.101 17.697 -12.458 1.00 64.38 212 SER A N 1
ATOM 1683 C CA . SER A 1 212 ? -6.031 18.374 -11.158 1.00 64.38 212 SER A CA 1
ATOM 1684 C C . SER A 1 212 ? -4.680 18.232 -10.445 1.00 64.38 212 SER A C 1
ATOM 1686 O O . SER A 1 212 ? -4.382 19.037 -9.563 1.00 64.38 212 SER A O 1
ATOM 1688 N N . VAL A 1 213 ? -3.873 17.216 -10.767 1.00 60.53 213 VAL A N 1
ATOM 1689 C CA . VAL A 1 213 ? -2.603 16.926 -10.082 1.00 60.53 213 VAL A CA 1
ATOM 1690 C C . VAL A 1 213 ? -1.459 17.217 -11.048 1.00 60.53 213 VAL A C 1
ATOM 1692 O O . VAL A 1 213 ? -0.941 16.322 -11.714 1.00 60.53 213 VAL A O 1
ATOM 1695 N N . ALA A 1 214 ? -1.087 18.495 -11.139 1.00 49.12 214 ALA A N 1
ATOM 1696 C CA . ALA A 1 214 ? 0.100 18.934 -11.866 1.00 49.12 214 ALA A CA 1
ATOM 1697 C C . ALA A 1 214 ? 1.337 18.125 -11.420 1.00 49.12 214 ALA A C 1
ATOM 1699 O O . ALA A 1 214 ? 1.505 17.824 -10.236 1.00 49.12 214 ALA A O 1
ATOM 1700 N N . ASP A 1 215 ? 2.152 17.735 -12.400 1.00 54.41 215 ASP A N 1
ATOM 1701 C CA . ASP A 1 215 ? 3.205 16.720 -12.343 1.00 54.41 215 ASP A CA 1
ATOM 1702 C C . ASP A 1 215 ? 3.983 16.652 -11.014 1.00 54.41 215 ASP A C 1
ATOM 1704 O O . ASP A 1 215 ? 4.777 17.533 -10.679 1.00 54.41 215 ASP A O 1
ATOM 1708 N N . LEU A 1 216 ? 3.828 15.539 -10.282 1.00 59.78 216 LEU A N 1
ATOM 1709 C CA . LEU A 1 216 ? 4.767 15.205 -9.212 1.00 59.78 216 LEU A CA 1
ATOM 1710 C C . LEU A 1 216 ? 6.179 15.093 -9.816 1.00 59.78 216 LEU A C 1
ATOM 1712 O O . LEU A 1 216 ? 6.342 14.440 -10.855 1.00 59.78 216 LEU A O 1
ATOM 1716 N N . PRO A 1 217 ? 7.206 15.692 -9.187 1.00 56.06 217 PRO A N 1
ATOM 1717 C CA . PRO A 1 217 ? 8.551 15.722 -9.737 1.00 56.06 217 PRO A CA 1
ATOM 1718 C C . PRO A 1 217 ? 9.056 14.301 -10.000 1.00 56.06 217 PRO A C 1
ATOM 1720 O O . PRO A 1 217 ? 9.154 13.464 -9.103 1.00 56.06 217 PRO A O 1
ATOM 1723 N N . VAL A 1 218 ? 9.371 14.022 -11.265 1.00 62.66 218 VAL A N 1
ATOM 1724 C CA . VAL A 1 218 ? 10.031 12.779 -11.664 1.00 62.66 218 VAL A CA 1
ATOM 1725 C C . VAL A 1 218 ? 11.453 12.831 -11.115 1.00 62.66 218 VAL A C 1
ATOM 1727 O O . VAL A 1 218 ? 12.267 13.623 -11.592 1.00 62.66 218 VAL A O 1
ATOM 1730 N N . ASP A 1 219 ? 11.762 11.984 -10.132 1.00 55.25 219 ASP A N 1
ATOM 1731 C CA . ASP A 1 219 ? 13.101 11.852 -9.549 1.00 55.25 219 ASP A CA 1
ATOM 1732 C C . ASP A 1 219 ? 14.123 11.419 -10.618 1.00 55.25 219 ASP A C 1
ATOM 1734 O O . ASP A 1 219 ? 14.422 10.236 -10.808 1.00 55.25 219 ASP A O 1
ATOM 1738 N N . LYS A 1 220 ? 14.715 12.388 -11.325 1.00 57.16 220 LYS A N 1
ATOM 1739 C CA . LYS A 1 220 ? 15.833 12.180 -12.258 1.00 57.16 220 LYS A CA 1
ATOM 1740 C C . LYS A 1 220 ? 17.154 12.048 -11.494 1.00 57.16 220 LYS A C 1
ATOM 1742 O O . LYS A 1 220 ? 18.133 12.730 -11.789 1.00 57.16 220 LYS A O 1
ATOM 1747 N N . HIS A 1 221 ? 17.226 11.155 -10.511 1.00 58.25 221 HIS A N 1
ATOM 1748 C CA . HIS A 1 221 ? 18.498 10.854 -9.861 1.00 58.25 221 HIS A CA 1
ATOM 1749 C C . HIS A 1 221 ? 19.336 9.926 -10.750 1.00 58.25 221 HIS A C 1
ATOM 1751 O O . HIS A 1 221 ? 19.220 8.700 -10.707 1.00 58.25 221 HIS A O 1
ATOM 1757 N N . ARG A 1 222 ? 20.217 10.525 -11.566 1.00 54.41 222 ARG A N 1
ATOM 1758 C CA . ARG A 1 222 ? 21.320 9.812 -12.225 1.00 54.41 222 ARG A CA 1
ATOM 1759 C C . ARG A 1 222 ? 22.213 9.200 -11.143 1.00 54.41 222 ARG A C 1
ATOM 1761 O O . ARG A 1 222 ? 22.952 9.910 -10.465 1.00 54.41 222 ARG A O 1
ATOM 1768 N N . ASN A 1 223 ? 22.156 7.878 -10.990 1.00 52.06 223 ASN A N 1
ATOM 1769 C CA . ASN A 1 223 ? 23.098 7.138 -10.155 1.00 52.06 223 ASN A CA 1
ATOM 1770 C C . ASN A 1 223 ? 24.490 7.210 -10.799 1.00 52.06 223 ASN A C 1
ATOM 1772 O O . ASN A 1 223 ? 24.838 6.368 -11.623 1.00 52.06 223 ASN A O 1
ATOM 1776 N N . ARG A 1 224 ? 25.299 8.206 -10.422 1.00 58.22 224 ARG A N 1
ATOM 1777 C CA . ARG A 1 224 ? 26.754 8.092 -10.564 1.00 58.22 224 ARG A CA 1
ATOM 1778 C C . ARG A 1 224 ? 27.194 6.964 -9.635 1.00 58.22 224 ARG A C 1
ATOM 1780 O O . ARG A 1 224 ? 26.991 7.048 -8.423 1.00 58.22 224 ARG A O 1
ATOM 1787 N N . SER A 1 225 ? 27.724 5.884 -10.205 1.00 52.47 225 SER A N 1
ATOM 1788 C CA . SER A 1 225 ? 28.278 4.773 -9.439 1.00 52.47 225 SER A CA 1
ATOM 1789 C C . SER A 1 225 ? 29.556 5.240 -8.748 1.00 52.47 225 SER A C 1
ATOM 1791 O O . SER A 1 225 ? 30.655 5.097 -9.275 1.00 52.47 225 SER A O 1
ATOM 1793 N N . ASN A 1 226 ? 29.419 5.826 -7.564 1.00 55.47 226 ASN A N 1
ATOM 1794 C CA . ASN A 1 226 ? 30.560 5.965 -6.679 1.00 55.47 226 ASN A CA 1
ATOM 1795 C C . ASN A 1 226 ? 30.924 4.560 -6.200 1.00 55.47 226 ASN A C 1
ATOM 1797 O O . ASN A 1 226 ? 30.078 3.858 -5.639 1.00 55.47 226 ASN A O 1
ATOM 1801 N N . ASN A 1 227 ? 32.163 4.154 -6.473 1.00 54.59 227 ASN A N 1
ATOM 1802 C CA . ASN A 1 227 ? 32.770 2.935 -5.958 1.00 54.59 227 ASN A CA 1
ATOM 1803 C C . ASN A 1 227 ? 32.600 2.913 -4.437 1.00 54.59 227 ASN A C 1
ATOM 1805 O O . ASN A 1 227 ? 33.270 3.653 -3.720 1.00 54.59 227 ASN A O 1
ATOM 1809 N N . LEU A 1 228 ? 31.647 2.119 -3.945 1.00 59.22 228 LEU A N 1
ATOM 1810 C CA . LEU A 1 228 ? 31.520 1.899 -2.515 1.00 59.22 228 LEU A CA 1
ATOM 1811 C C . LEU A 1 228 ? 32.666 0.989 -2.059 1.00 59.22 228 LEU A C 1
ATOM 1813 O O . LEU A 1 228 ? 32.971 0.024 -2.768 1.00 59.22 228 LEU A O 1
ATOM 1817 N N . PRO A 1 229 ? 33.262 1.263 -0.885 1.00 58.44 229 PRO A N 1
ATOM 1818 C CA . PRO A 1 229 ? 34.212 0.358 -0.253 1.00 58.44 229 PRO A CA 1
ATOM 1819 C C . PRO A 1 229 ? 33.631 -1.060 -0.194 1.00 58.44 229 PRO A C 1
ATOM 1821 O O . PRO A 1 229 ? 32.463 -1.238 0.167 1.00 58.44 229 PRO A O 1
ATOM 1824 N N . ARG A 1 230 ? 34.423 -2.051 -0.624 1.00 59.50 230 ARG A N 1
ATOM 1825 C CA . ARG A 1 230 ? 34.010 -3.462 -0.728 1.00 59.50 230 ARG A CA 1
ATOM 1826 C C . ARG A 1 230 ? 33.900 -4.167 0.624 1.00 59.50 230 ARG A C 1
ATOM 1828 O O . ARG A 1 230 ? 33.260 -5.217 0.682 1.00 59.50 230 ARG A O 1
ATOM 1835 N N . ASP A 1 231 ? 34.444 -3.572 1.678 1.00 60.41 231 ASP A N 1
ATOM 1836 C CA . ASP A 1 231 ? 34.659 -4.273 2.936 1.00 60.41 231 ASP A CA 1
ATOM 1837 C C . ASP A 1 231 ? 33.560 -3.918 3.940 1.00 60.41 231 ASP A C 1
ATOM 1839 O O . ASP A 1 231 ? 33.567 -2.884 4.609 1.00 60.41 231 ASP A O 1
ATOM 1843 N N . PHE A 1 232 ? 32.553 -4.790 3.982 1.00 68.31 232 PHE A N 1
ATOM 1844 C CA . PHE A 1 232 ? 31.583 -4.858 5.066 1.00 68.31 232 PHE A CA 1
ATOM 1845 C C . PHE A 1 232 ? 32.104 -5.892 6.062 1.00 68.31 232 PHE A C 1
ATOM 1847 O O . PHE A 1 232 ? 31.814 -7.077 5.932 1.00 68.31 232 PHE A O 1
ATOM 1854 N N . GLU A 1 233 ? 32.928 -5.459 7.011 1.00 62.44 233 GLU A N 1
ATOM 1855 C CA . GLU A 1 233 ? 33.247 -6.285 8.175 1.00 62.44 233 GLU A CA 1
ATOM 1856 C C . GLU A 1 233 ? 32.038 -6.262 9.109 1.00 62.44 233 GLU A C 1
ATOM 1858 O O . GLU A 1 233 ? 31.759 -5.266 9.784 1.00 62.44 233 GLU A O 1
ATOM 1863 N N . GLU A 1 234 ? 31.261 -7.338 9.060 1.00 61.94 234 GLU A N 1
ATOM 1864 C CA . GLU A 1 234 ? 30.125 -7.561 9.941 1.00 61.94 234 GLU A CA 1
ATOM 1865 C C . GLU A 1 234 ? 30.609 -8.401 11.125 1.00 61.94 234 GLU A C 1
ATOM 1867 O O . GLU A 1 234 ? 30.837 -9.607 11.006 1.00 61.94 234 GLU A O 1
ATOM 1872 N N . ASP A 1 235 ? 30.807 -7.754 12.273 1.00 62.66 235 ASP A N 1
ATOM 1873 C CA . ASP A 1 235 ? 31.000 -8.467 13.530 1.00 62.66 235 ASP A CA 1
ATOM 1874 C C . ASP A 1 235 ? 29.671 -9.138 13.901 1.00 62.66 235 ASP A C 1
ATOM 1876 O O . ASP A 1 235 ? 28.735 -8.509 14.401 1.00 62.66 235 ASP A O 1
ATOM 1880 N N . SER A 1 236 ? 29.566 -10.433 13.588 1.00 58.12 236 SER A N 1
ATOM 1881 C CA . SER A 1 236 ? 28.335 -11.212 13.765 1.00 58.12 236 SER A CA 1
ATOM 1882 C C . SER A 1 236 ? 27.863 -11.321 15.222 1.00 58.12 236 SER A C 1
ATOM 1884 O O . SER A 1 236 ? 26.765 -11.821 15.458 1.00 58.12 236 SER A O 1
ATOM 1886 N N . THR A 1 237 ? 28.659 -10.861 16.194 1.00 63.91 237 THR A N 1
ATOM 1887 C CA . THR A 1 237 ? 28.294 -10.867 17.618 1.00 63.91 237 THR A CA 1
ATOM 1888 C C . THR A 1 237 ? 27.376 -9.705 18.017 1.00 63.91 237 THR A C 1
ATOM 1890 O O . THR A 1 237 ? 26.661 -9.818 19.009 1.00 63.91 237 THR A O 1
ATOM 1893 N N . VAL A 1 238 ? 27.308 -8.633 17.214 1.00 67.12 238 VAL A N 1
ATOM 1894 C CA . VAL A 1 238 ? 26.463 -7.446 17.466 1.00 67.12 238 VAL A CA 1
ATOM 1895 C C . VAL A 1 238 ? 25.504 -7.204 16.294 1.00 67.12 238 VAL A C 1
ATOM 1897 O O . VAL A 1 238 ? 25.263 -6.077 15.860 1.00 67.12 238 VAL A O 1
ATOM 1900 N N . PHE A 1 239 ? 24.937 -8.271 15.728 1.00 64.69 239 PHE A N 1
ATOM 1901 C CA . PHE A 1 239 ? 23.939 -8.120 14.673 1.00 64.69 239 PHE A CA 1
ATOM 1902 C C . PHE A 1 239 ? 22.560 -7.830 15.275 1.00 64.69 239 PHE A C 1
ATOM 1904 O O . PHE A 1 239 ? 21.784 -8.734 15.578 1.00 64.69 239 PHE A O 1
ATOM 1911 N N . THR A 1 240 ? 22.229 -6.547 15.423 1.00 64.06 240 THR A N 1
ATOM 1912 C CA . THR A 1 240 ? 20.826 -6.135 15.551 1.00 64.06 240 THR A CA 1
ATOM 1913 C C . THR A 1 240 ? 20.284 -5.941 14.138 1.00 64.06 240 THR A C 1
ATOM 1915 O O . THR A 1 240 ? 20.737 -5.006 13.470 1.00 64.06 240 THR A O 1
ATOM 1918 N N . PRO A 1 241 ? 19.355 -6.787 13.642 1.00 66.69 241 PRO A N 1
ATOM 1919 C CA . PRO A 1 241 ? 18.824 -6.645 12.294 1.00 66.69 241 PRO A CA 1
ATOM 1920 C C . PRO A 1 241 ? 18.238 -5.240 12.147 1.00 66.69 241 PRO A C 1
ATOM 1922 O O . PRO A 1 241 ? 17.254 -4.910 12.81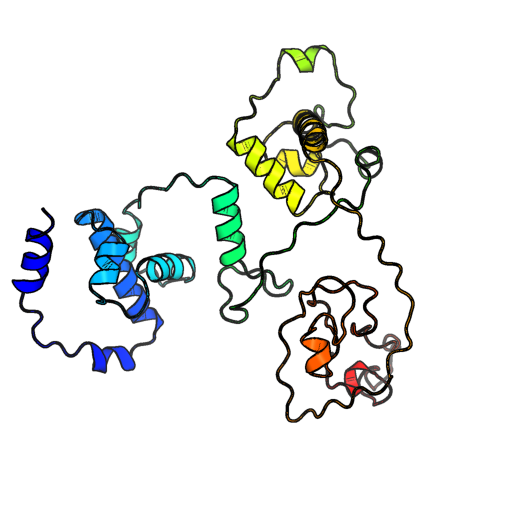5 1.00 66.69 241 PRO A O 1
ATOM 1925 N N . PRO A 1 242 ? 18.838 -4.373 11.314 1.00 71.00 242 PRO A N 1
ATOM 1926 C CA . PRO A 1 242 ? 18.375 -3.008 11.229 1.00 71.00 242 PRO A CA 1
ATOM 1927 C C . PRO A 1 242 ? 16.983 -3.000 10.613 1.00 71.00 242 PRO A C 1
ATOM 1929 O O . PRO A 1 242 ? 16.728 -3.700 9.626 1.00 71.00 242 PRO A O 1
ATOM 1932 N N . LEU A 1 243 ? 16.098 -2.159 11.154 1.00 81.62 243 LEU A N 1
ATOM 1933 C CA . LEU A 1 243 ? 14.836 -1.857 10.491 1.00 81.62 243 LEU A CA 1
ATOM 1934 C C . LEU A 1 243 ? 15.124 -1.512 9.017 1.00 81.62 243 LEU A C 1
ATOM 1936 O O . LEU A 1 243 ? 16.074 -0.766 8.736 1.00 81.62 243 LEU A O 1
ATOM 1940 N N . PRO A 1 244 ? 14.350 -2.060 8.060 1.00 89.06 244 PRO A N 1
ATOM 1941 C CA . PRO A 1 244 ? 14.567 -1.788 6.647 1.00 89.06 244 PRO A CA 1
ATOM 1942 C C . PRO A 1 244 ? 14.631 -0.280 6.398 1.00 89.06 244 PRO A C 1
ATOM 1944 O O . PRO A 1 244 ? 13.749 0.457 6.832 1.00 89.06 244 PRO A O 1
ATOM 1947 N N . CYS A 1 245 ? 15.671 0.198 5.710 1.00 90.69 245 CYS A N 1
ATOM 1948 C CA . CYS A 1 245 ? 15.850 1.636 5.530 1.00 90.69 245 CYS A CA 1
ATOM 1949 C C . CYS A 1 245 ? 14.725 2.232 4.675 1.00 90.69 245 CYS A C 1
ATOM 1951 O O . CYS A 1 245 ? 14.307 1.644 3.677 1.00 90.69 245 CYS A O 1
ATOM 1953 N N . GLN A 1 246 ? 14.260 3.425 5.032 1.00 88.69 246 GLN A N 1
ATOM 1954 C CA . GLN A 1 246 ? 13.177 4.118 4.337 1.00 88.69 246 GLN A CA 1
ATOM 1955 C C . GLN A 1 246 ? 13.508 5.599 4.212 1.00 88.69 246 GLN A C 1
ATOM 1957 O O . GLN A 1 246 ? 12.804 6.463 4.708 1.00 88.69 246 GLN A O 1
ATOM 1962 N N . HIS A 1 247 ? 14.611 5.932 3.567 1.00 88.81 247 HIS A N 1
ATOM 1963 C CA . HIS A 1 247 ? 14.920 7.316 3.214 1.00 88.81 247 HIS A CA 1
ATOM 1964 C C . HIS A 1 247 ? 14.676 7.509 1.714 1.00 88.81 247 HIS A C 1
ATOM 1966 O O . HIS A 1 247 ? 14.480 6.538 0.978 1.00 88.81 247 HIS A O 1
ATOM 1972 N N . GLN A 1 248 ? 14.612 8.755 1.259 1.00 88.50 248 GLN A N 1
ATOM 1973 C CA . GLN A 1 248 ? 14.726 9.059 -0.168 1.00 88.50 248 GLN A CA 1
ATOM 1974 C C . GLN A 1 248 ? 16.212 9.159 -0.545 1.00 88.50 248 GLN A C 1
ATOM 1976 O O . GLN A 1 248 ? 17.070 9.361 0.318 1.00 88.50 248 GLN A O 1
ATOM 1981 N N . GLY A 1 249 ? 16.535 8.949 -1.819 1.00 88.38 249 GLY A N 1
ATOM 1982 C CA . GLY A 1 249 ? 17.915 9.012 -2.303 1.00 88.38 249 GLY A CA 1
ATOM 1983 C C . GLY A 1 249 ? 18.800 7.803 -1.937 1.00 88.38 249 GLY A C 1
ATOM 1984 O O . GLY A 1 249 ? 18.306 6.741 -1.542 1.00 88.38 249 GLY A O 1
ATOM 1985 N N . PRO A 1 250 ? 20.126 7.920 -2.125 1.00 93.38 250 PRO A N 1
ATOM 1986 C CA . PRO A 1 250 ? 21.071 6.809 -1.993 1.00 93.38 250 PRO A CA 1
ATOM 1987 C C . PRO A 1 250 ? 21.320 6.407 -0.533 1.00 93.38 250 PRO A C 1
ATOM 1989 O O . PRO A 1 250 ? 21.330 7.253 0.352 1.00 93.38 250 PRO A O 1
ATOM 1992 N N . CYS A 1 251 ? 21.558 5.117 -0.268 1.00 93.69 251 CYS A N 1
ATOM 1993 C CA . CYS A 1 251 ? 21.873 4.598 1.071 1.00 93.69 251 CYS A CA 1
ATOM 1994 C C . CYS A 1 251 ? 23.297 4.975 1.501 1.00 93.69 251 CYS A C 1
ATOM 1996 O O . CYS A 1 251 ? 24.251 4.249 1.209 1.00 93.69 251 CYS A O 1
ATOM 1998 N N . ASN A 1 252 ? 23.443 6.106 2.189 1.00 93.06 252 ASN A N 1
ATOM 1999 C CA . ASN A 1 252 ? 24.724 6.618 2.666 1.00 93.06 252 ASN A CA 1
ATOM 2000 C C . ASN A 1 252 ? 24.560 7.354 4.008 1.00 93.06 252 ASN A C 1
ATOM 2002 O O . ASN A 1 252 ? 23.474 7.378 4.590 1.00 93.06 252 ASN A O 1
ATOM 2006 N N . ASN A 1 253 ? 25.649 7.949 4.505 1.00 93.06 253 ASN A N 1
ATOM 2007 C CA . ASN A 1 253 ? 25.609 8.726 5.743 1.00 93.06 253 ASN A CA 1
ATOM 2008 C C . ASN A 1 253 ? 24.726 9.983 5.623 1.00 93.06 253 ASN A C 1
ATOM 2010 O O . ASN A 1 253 ? 24.029 10.333 6.568 1.00 93.06 253 ASN A O 1
ATOM 2014 N N . ARG A 1 254 ? 24.711 10.634 4.447 1.00 93.31 254 ARG A N 1
ATOM 2015 C CA . ARG A 1 254 ? 23.957 11.881 4.209 1.00 93.31 254 ARG A CA 1
ATOM 2016 C C . ARG A 1 254 ? 22.449 11.684 4.342 1.00 93.31 254 ARG A C 1
ATOM 2018 O O . ARG A 1 254 ? 21.761 12.571 4.821 1.00 93.31 254 ARG A O 1
ATOM 2025 N N . THR A 1 255 ? 21.943 10.520 3.943 1.00 93.06 255 THR A N 1
ATOM 2026 C CA . THR A 1 255 ? 20.526 10.149 4.083 1.00 93.06 255 THR A CA 1
ATOM 2027 C C . THR A 1 255 ? 20.207 9.486 5.424 1.00 93.06 255 THR A C 1
ATOM 2029 O O . THR A 1 255 ? 19.106 8.968 5.600 1.00 93.06 255 THR A O 1
ATOM 2032 N N . ALA A 1 256 ? 21.168 9.459 6.359 1.00 92.62 256 ALA A N 1
ATOM 2033 C CA . ALA A 1 256 ? 21.065 8.799 7.658 1.00 92.62 256 ALA A CA 1
ATOM 2034 C C . ALA A 1 256 ? 20.561 7.342 7.569 1.00 92.62 256 ALA A C 1
ATOM 2036 O O . ALA A 1 256 ? 19.841 6.863 8.445 1.00 92.62 256 ALA A O 1
ATOM 2037 N N . CYS A 1 257 ? 20.942 6.617 6.511 1.00 92.12 257 CYS A N 1
ATOM 2038 C CA . CYS A 1 257 ? 20.454 5.265 6.255 1.00 92.12 257 CYS A CA 1
ATOM 2039 C C . CYS A 1 257 ? 20.835 4.298 7.391 1.00 92.12 257 CYS A C 1
ATOM 2041 O O . CYS A 1 257 ? 22.019 4.034 7.602 1.00 92.12 257 CYS A O 1
ATOM 2043 N N . ALA A 1 258 ? 19.846 3.679 8.046 1.00 90.94 258 ALA A N 1
ATOM 2044 C CA . ALA A 1 258 ? 20.068 2.694 9.112 1.00 90.94 258 ALA A CA 1
ATOM 2045 C C . ALA A 1 258 ? 20.993 1.543 8.671 1.00 90.94 258 ALA A C 1
ATOM 2047 O O . ALA A 1 258 ? 21.964 1.235 9.351 1.00 90.94 258 ALA A O 1
ATOM 2048 N N . CYS A 1 259 ? 20.779 0.978 7.474 1.00 90.56 259 CYS A N 1
ATOM 2049 C CA . CYS A 1 259 ? 21.666 -0.059 6.931 1.00 90.56 259 CYS A CA 1
ATOM 2050 C C . CYS A 1 259 ? 23.106 0.441 6.709 1.00 90.56 259 CYS A C 1
ATOM 2052 O O . CYS A 1 259 ? 24.045 -0.332 6.822 1.00 90.56 259 CYS A O 1
ATOM 2054 N N . TYR A 1 260 ? 23.298 1.727 6.386 1.00 91.00 260 TYR A N 1
ATOM 2055 C CA . TYR A 1 260 ? 24.637 2.296 6.232 1.00 91.00 260 TYR A CA 1
ATOM 2056 C C . TYR A 1 260 ? 25.327 2.433 7.590 1.00 91.00 260 TYR A C 1
ATOM 2058 O O . TYR A 1 260 ? 26.460 1.984 7.735 1.00 91.00 260 TYR A O 1
ATOM 2066 N N . LYS A 1 261 ? 24.626 3.012 8.575 1.00 90.12 261 LYS A N 1
ATOM 2067 C CA . LYS A 1 261 ? 25.133 3.215 9.940 1.00 90.12 261 LYS A CA 1
ATOM 2068 C C . LYS A 1 261 ? 25.518 1.897 10.610 1.00 90.12 261 LYS A C 1
ATOM 2070 O O . LYS A 1 261 ? 26.586 1.809 11.197 1.00 90.12 261 LYS A O 1
ATOM 2075 N N . ASN A 1 262 ? 24.701 0.864 10.425 1.00 87.12 262 ASN A N 1
ATOM 2076 C CA . ASN A 1 262 ? 24.923 -0.458 11.013 1.00 87.12 262 ASN A CA 1
ATOM 2077 C C . ASN A 1 262 ? 25.879 -1.340 10.199 1.00 87.12 262 ASN A C 1
ATOM 2079 O O . ASN A 1 262 ? 25.923 -2.541 10.420 1.00 87.12 262 ASN A O 1
ATOM 2083 N N . LYS A 1 263 ? 26.573 -0.783 9.194 1.00 86.81 263 LYS A N 1
ATOM 2084 C CA . LYS A 1 263 ? 27.436 -1.511 8.243 1.00 86.81 263 LYS A CA 1
ATOM 2085 C C . LYS A 1 263 ? 26.768 -2.696 7.516 1.00 86.81 263 LYS A C 1
ATOM 2087 O O . LYS A 1 263 ? 27.412 -3.334 6.697 1.00 86.81 263 LYS A O 1
ATOM 2092 N N . ALA A 1 264 ? 25.465 -2.888 7.677 1.00 86.88 264 ALA A N 1
ATOM 2093 C CA . ALA A 1 264 ? 24.695 -3.949 7.056 1.00 86.88 264 ALA A CA 1
ATOM 2094 C C . ALA A 1 264 ? 24.399 -3.690 5.568 1.00 86.88 264 ALA A C 1
ATOM 2096 O O . ALA A 1 264 ? 24.442 -2.561 5.037 1.00 86.88 264 ALA A O 1
ATOM 2097 N N . ARG A 1 265 ? 24.015 -4.767 4.883 1.00 90.25 265 ARG A N 1
ATOM 2098 C CA . ARG A 1 265 ? 23.467 -4.709 3.527 1.00 90.25 265 ARG A CA 1
ATOM 2099 C C . ARG A 1 265 ? 21.990 -4.325 3.554 1.00 90.25 265 ARG A C 1
ATOM 2101 O O . ARG A 1 265 ? 21.256 -4.589 4.499 1.00 90.25 265 ARG A O 1
ATOM 2108 N N . CYS A 1 266 ? 21.525 -3.686 2.484 1.00 91.62 266 CYS A N 1
ATOM 2109 C CA . CYS A 1 266 ? 20.094 -3.461 2.299 1.00 91.62 266 CYS A CA 1
ATOM 2110 C C . CYS A 1 266 ? 19.433 -4.763 1.826 1.00 91.62 266 CYS A C 1
ATOM 2112 O O . CYS A 1 266 ? 19.849 -5.348 0.827 1.00 91.62 266 CYS A O 1
ATOM 2114 N N . HIS A 1 267 ? 18.370 -5.201 2.491 1.00 90.25 267 HIS A N 1
ATOM 2115 C CA . HIS A 1 267 ? 17.610 -6.373 2.059 1.00 90.25 267 HIS A CA 1
ATOM 2116 C C . HIS A 1 267 ? 16.538 -6.009 1.028 1.00 90.25 267 HIS A C 1
ATOM 2118 O O . HIS A 1 267 ? 16.305 -4.845 0.693 1.00 90.25 267 HIS A O 1
ATOM 2124 N N . THR A 1 268 ? 15.837 -7.024 0.522 1.00 88.50 268 THR A N 1
ATOM 2125 C CA . THR A 1 268 ? 14.704 -6.855 -0.399 1.00 88.50 268 THR A CA 1
ATOM 2126 C C . THR A 1 268 ? 13.589 -5.974 0.170 1.00 88.50 268 THR A C 1
ATOM 2128 O O . THR A 1 268 ? 12.858 -5.372 -0.616 1.00 88.50 268 THR A O 1
ATOM 2131 N N . ARG A 1 269 ? 13.505 -5.869 1.504 1.00 86.06 269 ARG A N 1
ATOM 2132 C CA . ARG A 1 269 ? 12.530 -5.071 2.260 1.00 86.06 269 ARG A CA 1
ATOM 2133 C C . ARG A 1 269 ? 12.896 -3.594 2.404 1.00 86.06 269 ARG A C 1
ATOM 2135 O O . ARG A 1 269 ? 12.030 -2.799 2.749 1.00 86.06 269 ARG A O 1
ATOM 2142 N N . CYS A 1 270 ? 14.149 -3.211 2.162 1.00 89.88 270 CYS A N 1
ATOM 2143 C CA . CYS A 1 270 ? 14.539 -1.808 2.238 1.00 89.88 270 CYS A CA 1
ATOM 2144 C C . CYS A 1 270 ? 13.799 -0.988 1.170 1.00 89.88 270 CYS A C 1
ATOM 2146 O O . CYS A 1 270 ? 13.683 -1.410 0.016 1.00 89.88 270 CYS A O 1
ATOM 2148 N N . GLY A 1 271 ? 13.341 0.205 1.548 1.00 88.00 271 GLY A N 1
ATOM 2149 C CA . GLY A 1 271 ? 12.656 1.167 0.680 1.00 88.00 271 GLY A CA 1
ATOM 2150 C C . GLY A 1 271 ? 13.573 1.873 -0.323 1.00 88.00 271 GLY A C 1
ATOM 2151 O O . GLY A 1 271 ? 13.108 2.706 -1.096 1.00 88.00 271 GLY A O 1
ATOM 2152 N N . CYS A 1 272 ? 14.868 1.552 -0.329 1.00 91.44 272 CYS A N 1
ATOM 2153 C CA . CYS A 1 272 ? 15.811 2.044 -1.321 1.00 91.44 272 CYS A CA 1
ATOM 2154 C C . CYS A 1 272 ? 15.603 1.388 -2.699 1.00 91.44 272 CYS A C 1
ATOM 2156 O O . CYS A 1 272 ? 14.955 0.345 -2.859 1.00 91.44 272 CYS A O 1
ATOM 2158 N N . THR A 1 273 ? 16.169 2.011 -3.731 1.00 89.81 273 THR A N 1
ATOM 2159 C CA . THR A 1 273 ? 16.015 1.572 -5.123 1.00 89.81 273 THR A CA 1
ATOM 2160 C C . THR A 1 273 ? 16.580 0.163 -5.356 1.00 89.81 273 THR A C 1
ATOM 2162 O O . THR A 1 273 ? 17.441 -0.335 -4.625 1.00 89.81 273 THR A O 1
ATOM 2165 N N . LYS A 1 274 ? 16.109 -0.528 -6.405 1.00 89.75 274 LYS A N 1
ATOM 2166 C CA . LYS A 1 274 ? 16.664 -1.841 -6.803 1.00 89.75 274 LYS A CA 1
ATOM 2167 C C . LYS A 1 274 ? 18.129 -1.752 -7.239 1.00 89.75 274 LYS A C 1
ATOM 2169 O O . LYS A 1 274 ? 18.854 -2.729 -7.118 1.00 89.75 274 LYS A O 1
ATOM 2174 N N . THR A 1 275 ? 18.556 -0.574 -7.688 1.00 89.88 275 THR A N 1
ATOM 2175 C CA . THR A 1 275 ? 19.936 -0.262 -8.067 1.00 89.88 275 THR A CA 1
ATOM 2176 C C . THR A 1 275 ? 20.794 0.184 -6.883 1.00 89.88 275 THR A C 1
ATOM 2178 O O . THR A 1 275 ? 21.939 0.578 -7.091 1.00 89.88 275 THR A O 1
ATOM 2181 N N . CYS A 1 276 ? 20.268 0.154 -5.649 1.00 91.69 276 CYS A N 1
ATOM 2182 C CA . CYS A 1 276 ? 21.041 0.507 -4.467 1.00 91.69 276 CYS A CA 1
ATOM 2183 C C . CYS A 1 276 ? 22.288 -0.391 -4.376 1.00 91.69 276 CYS A C 1
ATOM 2185 O O . CYS A 1 276 ? 22.157 -1.615 -4.296 1.00 91.69 276 CYS A O 1
ATOM 2187 N N . PRO A 1 277 ? 23.499 0.184 -4.350 1.00 90.81 277 PRO A N 1
ATOM 2188 C CA . PRO A 1 277 ? 24.733 -0.597 -4.368 1.00 90.81 277 PRO A CA 1
ATOM 2189 C C . PRO A 1 277 ? 24.965 -1.388 -3.071 1.00 90.81 277 PRO A C 1
ATOM 2191 O O . PRO A 1 277 ? 25.683 -2.382 -3.090 1.00 90.81 277 PRO A O 1
ATOM 2194 N N . ARG A 1 278 ? 24.315 -1.007 -1.959 1.00 90.44 278 ARG A N 1
ATOM 2195 C CA . ARG A 1 278 ? 24.322 -1.777 -0.701 1.00 90.44 278 ARG A CA 1
ATOM 2196 C C . ARG A 1 278 ? 23.319 -2.929 -0.691 1.00 90.44 278 ARG A C 1
ATOM 2198 O O . ARG A 1 278 ? 23.300 -3.695 0.269 1.00 90.44 278 ARG A O 1
ATOM 2205 N N . ARG A 1 279 ? 22.437 -3.029 -1.691 1.00 92.31 279 ARG A N 1
ATOM 2206 C CA . ARG A 1 279 ? 21.397 -4.058 -1.719 1.00 92.31 279 ARG A CA 1
ATOM 2207 C C . ARG A 1 279 ? 22.013 -5.431 -1.937 1.00 92.31 279 ARG A C 1
ATOM 2209 O O . ARG A 1 279 ? 22.843 -5.607 -2.826 1.00 92.31 279 ARG A O 1
ATOM 2216 N N . TRP A 1 280 ? 21.580 -6.402 -1.142 1.00 91.75 280 TRP A N 1
ATOM 2217 C CA . TRP A 1 280 ? 21.955 -7.793 -1.333 1.00 91.75 280 TRP A CA 1
ATOM 2218 C C . TRP A 1 280 ? 21.479 -8.285 -2.701 1.00 91.75 280 TRP A C 1
ATOM 2220 O O . TRP A 1 280 ? 20.292 -8.189 -3.019 1.00 91.75 280 TRP A O 1
ATOM 2230 N N . LYS A 1 281 ? 22.415 -8.794 -3.507 1.00 90.12 281 LYS A N 1
ATOM 2231 C CA . LYS A 1 281 ? 22.149 -9.281 -4.870 1.00 90.12 281 LYS A CA 1
ATOM 2232 C C . LYS A 1 281 ? 21.883 -10.789 -4.934 1.00 90.12 281 LYS A C 1
ATOM 2234 O O . LYS A 1 281 ? 21.563 -11.286 -6.006 1.00 90.12 281 LYS A O 1
ATOM 2239 N N . GLY A 1 282 ? 21.994 -11.499 -3.809 1.00 90.62 282 GLY A N 1
ATOM 2240 C CA . GLY A 1 282 ? 22.045 -12.962 -3.793 1.00 90.62 282 GLY A CA 1
ATOM 2241 C C . GLY A 1 282 ? 23.442 -13.497 -4.115 1.00 90.62 282 GLY A C 1
ATOM 2242 O O . GLY A 1 282 ? 24.384 -12.730 -4.325 1.00 90.62 282 GLY A O 1
ATOM 2243 N N . CYS A 1 283 ? 23.581 -14.822 -4.136 1.00 91.19 283 CYS A N 1
ATOM 2244 C CA . CYS A 1 283 ? 24.768 -15.495 -4.657 1.00 91.19 283 CYS A CA 1
ATOM 2245 C C . CYS A 1 283 ? 24.607 -15.793 -6.156 1.00 91.19 283 CYS A C 1
ATOM 2247 O O . CYS A 1 283 ? 23.497 -15.948 -6.660 1.00 91.19 283 CYS A O 1
ATOM 2249 N N . SER A 1 284 ? 25.728 -15.908 -6.866 1.00 91.25 284 SER A N 1
ATOM 2250 C CA . SER A 1 284 ? 25.789 -16.354 -8.265 1.00 91.25 284 SER A CA 1
ATOM 2251 C C . SER A 1 284 ? 26.092 -17.852 -8.393 1.00 91.25 284 SER A C 1
ATOM 2253 O O . SER A 1 284 ? 26.539 -18.311 -9.443 1.00 91.25 284 SER A O 1
ATOM 2255 N N . CYS A 1 285 ? 25.897 -18.619 -7.317 1.00 90.62 285 CYS A N 1
ATOM 2256 C CA . CYS A 1 285 ? 26.106 -20.060 -7.317 1.00 90.62 285 CYS A CA 1
ATOM 2257 C C . CYS A 1 285 ? 25.229 -20.725 -8.386 1.00 90.62 285 CYS A C 1
ATOM 2259 O O . CYS A 1 285 ? 24.032 -20.453 -8.477 1.00 90.62 285 CYS A O 1
ATOM 2261 N N . ALA A 1 286 ? 25.816 -21.616 -9.186 1.00 87.19 286 ALA A N 1
ATOM 2262 C CA . ALA A 1 286 ? 25.060 -22.388 -10.164 1.00 87.19 286 ALA A CA 1
ATOM 2263 C C . ALA A 1 286 ? 24.019 -23.287 -9.471 1.00 87.19 286 ALA A C 1
ATOM 2265 O O . ALA A 1 286 ? 24.206 -23.720 -8.332 1.00 87.19 286 ALA A O 1
ATOM 2266 N N . LYS A 1 287 ? 22.927 -23.620 -10.169 1.00 82.06 287 LYS A N 1
ATOM 2267 C CA . LYS A 1 287 ? 22.004 -24.659 -9.689 1.00 82.06 287 LYS A CA 1
ATOM 2268 C C . LYS A 1 287 ? 22.768 -25.981 -9.548 1.00 82.06 287 LYS A C 1
ATOM 2270 O O . LYS A 1 287 ? 23.646 -26.281 -10.358 1.00 82.06 287 LYS A O 1
ATOM 2275 N N . ARG A 1 288 ? 22.442 -26.765 -8.514 1.00 76.50 288 ARG A N 1
ATOM 2276 C CA . ARG A 1 288 ? 23.057 -28.079 -8.267 1.00 76.50 288 ARG A CA 1
ATOM 2277 C C . ARG A 1 288 ? 22.918 -28.935 -9.529 1.00 76.50 288 ARG A C 1
ATOM 2279 O O . ARG A 1 288 ? 21.804 -29.165 -9.989 1.00 76.50 288 ARG A O 1
ATOM 2286 N N . ARG A 1 289 ? 24.042 -29.391 -10.087 1.00 75.69 289 ARG A N 1
ATOM 2287 C CA . ARG A 1 289 ? 24.027 -30.404 -11.151 1.00 75.69 289 ARG A CA 1
ATOM 2288 C C . ARG A 1 289 ? 23.472 -31.706 -10.565 1.00 75.69 289 ARG A C 1
ATOM 2290 O O . ARG A 1 289 ? 23.787 -32.029 -9.416 1.00 75.69 289 ARG A O 1
ATOM 2297 N N . ALA A 1 290 ? 22.651 -32.429 -11.327 1.00 74.38 290 ALA A N 1
ATOM 2298 C CA . ALA A 1 290 ? 22.156 -33.741 -10.913 1.00 74.38 290 ALA A CA 1
ATOM 2299 C C . ALA A 1 290 ? 23.351 -34.634 -10.519 1.00 74.38 290 ALA A C 1
ATOM 2301 O O . ALA A 1 290 ? 24.312 -34.736 -11.275 1.00 74.38 290 ALA A O 1
ATOM 2302 N N . GLY A 1 291 ? 23.332 -35.193 -9.304 1.00 75.94 291 GLY A N 1
ATOM 2303 C CA . GLY A 1 291 ? 24.398 -36.062 -8.781 1.00 75.94 291 GLY A CA 1
ATOM 2304 C C . GLY A 1 291 ? 25.493 -35.398 -7.928 1.00 75.94 291 GLY A C 1
ATOM 2305 O O . GLY A 1 291 ? 26.252 -36.111 -7.281 1.00 75.94 291 GLY A O 1
ATOM 2306 N N . ALA A 1 292 ? 25.584 -34.064 -7.836 1.00 77.00 292 ALA A N 1
ATOM 2307 C CA . ALA A 1 292 ? 26.570 -33.431 -6.944 1.00 77.00 292 ALA A CA 1
ATOM 2308 C C . ALA A 1 292 ? 26.222 -33.700 -5.469 1.00 77.00 292 ALA A C 1
ATOM 2310 O O . ALA A 1 292 ? 25.098 -33.422 -5.072 1.00 77.00 292 ALA A O 1
ATOM 2311 N N . THR A 1 293 ? 27.138 -34.191 -4.634 1.00 73.81 293 THR A N 1
ATOM 2312 C CA . THR A 1 293 ? 26.872 -34.531 -3.215 1.00 73.81 293 THR A CA 1
ATOM 2313 C C . THR A 1 293 ? 26.801 -33.311 -2.290 1.00 73.81 293 THR A C 1
ATOM 2315 O O . THR A 1 293 ? 26.028 -33.310 -1.333 1.00 73.81 293 THR A O 1
ATOM 2318 N N . VAL A 1 294 ? 27.534 -32.237 -2.599 1.00 75.25 294 VAL A N 1
ATOM 2319 C CA . VAL A 1 294 ? 27.581 -31.008 -1.788 1.00 75.25 294 VAL A CA 1
ATOM 2320 C C . VAL A 1 294 ? 26.638 -29.943 -2.355 1.00 75.25 294 VAL A C 1
ATOM 2322 O O . VAL A 1 294 ? 26.612 -29.679 -3.558 1.00 75.25 294 VAL A O 1
ATOM 2325 N N . GLY A 1 295 ? 25.847 -29.307 -1.486 1.00 77.50 295 GLY A N 1
ATOM 2326 C CA . GLY A 1 295 ? 25.008 -28.168 -1.868 1.00 77.50 295 GLY A CA 1
ATOM 2327 C C . GLY A 1 295 ? 25.858 -26.971 -2.315 1.00 77.50 295 GLY A C 1
ATOM 2328 O O . GLY A 1 295 ? 26.777 -26.570 -1.608 1.00 77.50 295 GLY A O 1
ATOM 2329 N N . VAL A 1 296 ? 25.532 -26.364 -3.462 1.00 83.06 296 VAL A N 1
ATOM 2330 C CA . VAL A 1 296 ? 26.338 -25.294 -4.101 1.00 83.06 296 VAL A CA 1
ATOM 2331 C C . VAL A 1 296 ? 26.477 -24.034 -3.227 1.00 83.06 296 VAL A C 1
ATOM 2333 O O . VAL A 1 296 ? 27.400 -23.241 -3.394 1.00 83.06 296 VAL A O 1
ATOM 2336 N N . CYS A 1 297 ? 25.585 -23.857 -2.252 1.00 89.75 297 CYS A N 1
ATOM 2337 C CA . CYS A 1 297 ? 25.571 -22.719 -1.338 1.00 89.75 297 CYS A CA 1
ATOM 2338 C C . CYS A 1 297 ? 26.085 -23.052 0.073 1.00 89.75 297 CYS A C 1
ATOM 2340 O O . CYS A 1 297 ? 25.658 -22.411 1.025 1.00 89.75 297 CYS A O 1
ATOM 2342 N N . ARG A 1 298 ? 26.973 -24.048 0.218 1.00 87.75 298 ARG A N 1
ATOM 2343 C CA . ARG A 1 298 ? 27.541 -24.480 1.516 1.00 87.75 298 ARG A CA 1
ATOM 2344 C C . ARG A 1 298 ? 29.048 -24.238 1.671 1.00 87.75 298 ARG A C 1
ATOM 2346 O O . ARG A 1 298 ? 29.665 -24.784 2.575 1.00 87.75 298 ARG A O 1
ATOM 2353 N N . THR A 1 299 ? 29.655 -23.477 0.764 1.00 87.94 299 THR A N 1
ATOM 2354 C CA . THR A 1 299 ? 31.097 -23.190 0.773 1.00 87.94 299 THR A CA 1
ATOM 2355 C C . THR A 1 299 ? 31.348 -21.698 0.951 1.00 87.94 299 THR A C 1
ATOM 2357 O O . THR A 1 299 ? 30.500 -20.878 0.600 1.00 87.94 299 THR A O 1
ATOM 2360 N N . ASN A 1 300 ? 32.547 -21.326 1.410 1.00 88.56 300 ASN A N 1
ATOM 2361 C CA . ASN A 1 300 ? 32.961 -19.921 1.546 1.00 88.56 300 ASN A CA 1
ATOM 2362 C C . ASN A 1 300 ? 33.002 -19.150 0.209 1.00 88.56 300 ASN A C 1
ATOM 2364 O O . ASN A 1 300 ? 33.083 -17.922 0.210 1.00 88.56 300 ASN A O 1
ATOM 2368 N N . HIS A 1 301 ? 32.896 -19.843 -0.933 1.00 87.94 301 HIS A N 1
ATOM 2369 C CA . HIS A 1 301 ? 32.718 -19.218 -2.247 1.00 87.94 301 HIS A CA 1
ATOM 2370 C C . HIS A 1 301 ? 31.299 -18.667 -2.455 1.00 87.94 301 HIS A C 1
ATOM 2372 O O . HIS A 1 301 ? 31.100 -17.735 -3.234 1.00 87.94 301 HIS A O 1
ATOM 2378 N N . CYS A 1 302 ? 30.302 -19.219 -1.760 1.00 89.50 302 CYS A N 1
ATOM 2379 C CA . CYS A 1 302 ? 28.938 -18.719 -1.799 1.00 89.50 302 CYS A CA 1
ATOM 2380 C C . CYS A 1 302 ? 28.813 -17.483 -0.908 1.00 89.50 302 CYS A C 1
ATOM 2382 O O . CYS A 1 302 ? 28.962 -17.566 0.310 1.00 89.50 302 CYS A O 1
ATOM 2384 N N . SER A 1 303 ? 28.439 -16.343 -1.493 1.00 88.44 303 SER A N 1
ATOM 2385 C CA . SER A 1 303 ? 28.224 -15.121 -0.716 1.00 88.44 303 SER A CA 1
ATOM 2386 C C . SER A 1 303 ? 27.141 -15.298 0.359 1.00 88.44 303 SER A C 1
ATOM 2388 O O . SER A 1 303 ? 27.303 -14.769 1.446 1.00 88.44 303 SER A O 1
ATOM 2390 N N . CYS A 1 304 ? 26.074 -16.073 0.108 1.00 88.31 304 CYS A N 1
ATOM 2391 C CA . CYS A 1 304 ? 25.037 -16.319 1.126 1.00 88.31 304 CYS A CA 1
ATOM 2392 C C . CYS A 1 304 ? 25.587 -17.090 2.332 1.00 88.31 304 CYS A C 1
ATOM 2394 O O . CYS A 1 304 ? 25.287 -16.739 3.466 1.00 88.31 304 CYS A O 1
ATOM 2396 N N . PHE A 1 305 ? 26.424 -18.101 2.076 1.00 88.31 305 PHE A N 1
ATOM 2397 C CA . PHE A 1 305 ? 27.050 -18.899 3.127 1.00 88.31 305 PHE A CA 1
ATOM 2398 C C . PHE A 1 305 ? 28.028 -18.065 3.954 1.00 88.31 305 PHE A C 1
ATOM 2400 O O . PHE A 1 305 ? 27.979 -18.090 5.179 1.00 88.31 305 PHE A O 1
ATOM 2407 N N . ARG A 1 306 ? 28.874 -17.277 3.278 1.00 86.62 306 ARG A N 1
ATOM 2408 C CA . ARG A 1 306 ? 29.855 -16.400 3.930 1.00 86.62 306 ARG A CA 1
ATOM 2409 C C . ARG A 1 306 ? 29.199 -15.387 4.869 1.00 86.62 306 ARG A C 1
ATOM 2411 O O . ARG A 1 306 ? 29.749 -15.091 5.918 1.00 86.62 306 ARG A O 1
ATOM 2418 N N . GLU A 1 307 ? 28.022 -14.888 4.504 1.00 82.19 307 GLU A N 1
ATOM 2419 C CA . GLU A 1 307 ? 27.272 -13.902 5.294 1.00 82.19 307 GLU A CA 1
ATOM 2420 C C . GLU A 1 307 ? 26.294 -14.587 6.274 1.00 82.19 307 GLU A C 1
ATOM 2422 O O . GLU A 1 307 ? 25.417 -13.936 6.829 1.00 82.19 307 GLU A O 1
ATOM 2427 N N . LYS A 1 308 ? 26.413 -15.914 6.472 1.00 83.31 308 LYS A N 1
ATOM 2428 C CA . LYS A 1 308 ? 25.580 -16.734 7.374 1.00 83.31 308 LYS A CA 1
ATOM 2429 C C . LYS A 1 308 ? 24.068 -16.560 7.155 1.00 83.31 308 LYS A C 1
ATOM 2431 O O . LYS A 1 308 ? 23.271 -16.743 8.074 1.00 83.31 308 LYS A O 1
ATOM 2436 N N . LEU A 1 309 ? 23.656 -16.230 5.932 1.00 75.31 309 LEU A N 1
ATOM 2437 C CA . LEU A 1 309 ? 22.247 -16.138 5.572 1.00 75.31 309 LEU A CA 1
ATOM 2438 C C . LEU A 1 309 ? 21.690 -17.555 5.419 1.00 75.31 309 LEU A C 1
ATOM 2440 O O . LEU A 1 309 ? 22.272 -18.372 4.703 1.00 75.31 309 LEU A O 1
ATOM 2444 N N . GLN A 1 310 ? 20.561 -17.843 6.069 1.00 62.75 310 GLN A N 1
ATOM 2445 C CA . GLN A 1 310 ? 19.831 -19.089 5.836 1.00 62.75 310 GLN A CA 1
ATOM 2446 C C . GLN A 1 310 ? 19.345 -19.099 4.375 1.00 62.75 310 GLN A C 1
ATOM 2448 O O . GLN A 1 310 ? 18.600 -18.206 3.964 1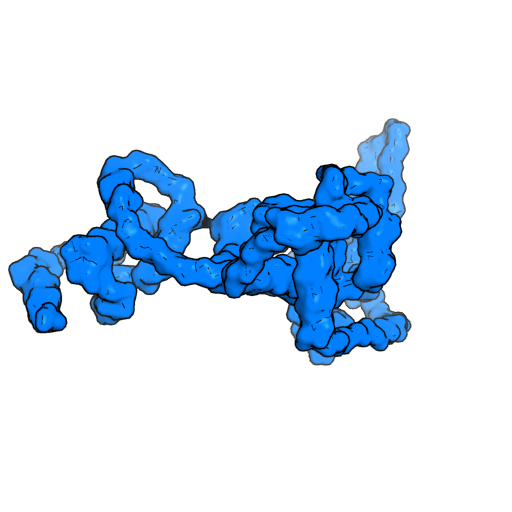.00 62.75 310 GLN A O 1
ATOM 2453 N N . VAL A 1 311 ? 19.863 -20.055 3.592 1.00 55.88 311 VAL A N 1
ATOM 2454 C CA . VAL A 1 311 ? 19.536 -20.294 2.172 1.00 55.88 311 VAL A CA 1
ATOM 2455 C C . VAL A 1 311 ? 18.392 -21.282 2.064 1.00 55.88 311 VAL A C 1
ATOM 2457 O O . VAL A 1 311 ? 18.473 -22.318 2.761 1.00 55.88 311 VAL A O 1
#

=== Feature glossary ===
Feature key, reading from the visual/contextual features back to the raw sequence:

Rendered structure images. Structure images are PyMOL renders from six orthogonal camera directions. Cartoon representation draws helices as coils and strands as arrows; sticks shows the backbone as bonds; surface shows the solvent-excluded envelope. Rainbow coloring maps sequence position to hue (blue→red, N→C); chain coloring assigns a distinct color per polypeptide.

Contact-map, Ramachandran, and PAE plots. Three diagnostic plots accompany the record. The Cα contact map visualizes the tertiary structure as a 2D adjacency matrix (8 Å cutoff, sequence-local contacts suppressed). The Ramachandran plot shows the distribution of backbone (φ, ψ) torsions, with points in the α and β basins reflecting secondary structure content. The PAE plot shows AlphaFold's inter-residue confidence as a color matrix.

InterPro / GO / CATH / organism. The annotation block draws on four external resources. InterPro: which protein families and domains the sequence belongs to. GO: standardized terms for what the protein does, what process it participates in, and where in the cell it acts. CATH: which structural fold it has in the CATH hierarchy. Organism: the species of origin.

Nearest PDB structures. Structural nearest neighbors (via Foldseek easy-search vs the PDB). Reported per hit: target PDB id, E-value, and alignment TM-score. A TM-score above ~0.5 is the conventional threshold for 'same fold'.

Predicted aligned error. Predicted aligned error is AlphaFold's pairwise confidence. Unlike pLDDT (per-residue), PAE is per-residue-pair and captures whether two parts of the structure are correctly placed relative to each other. Units are ångströms of expected positional error.

Solvent-accessible surface area. SASA measures how much of the protein is reachable by solvent. It is computed by rolling a water-sized probe over the atomic surface and summing the exposed area (Å²). Per-residue SASA distinguishes core (buried, low SASA) from surface (exposed, high SASA) residues; total SASA is a whole-molecule size measure.

B-factor. Crystallographic B-factors measure how much each atom's electron density is smeared out, in Å². They rise in mobile loops and surface residues and fall in the buried interior. In AlphaFold models this column is repurposed to hold pLDDT instead.

pLDDT. For AlphaFold models, the B-factor field carries pLDDT — the model's own estimate of local accuracy on a 0–100 scale. Regions with pLDDT<50 should be treated as essentially unmodeled; they often correspond to intrinsically disordered segments.

Backbone torsions (φ/ψ). φ (phi) and ψ (psi) are the two rotatable backbone dihedrals per residue: φ is the C(i-1)–N–Cα–C torsion, ψ is the N–Cα–C–N(i+1) torsion, both in degrees on (−180°, 180°]. α-helical residues cluster near (−60°, −45°); β-strand residues near (−120°, +130°). A Ramachandran plot is simply a scatter of (φ, ψ) for every residue.

Radius of gyration, Cα contacts, bounding box. Radius of gyration (Rg) is the root-mean-square distance of Cα atoms from their centroid — a single number for overall size and compactness. A globular domain of N residues has Rg ≈ 2.2·N^0.38 Å; an extended or disordered chain has a much larger Rg. The Cα contact count is the number of residue pairs whose Cα atoms are within 8 Å and are more than four positions apart in sequence — a standard proxy for tertiary packing density. The bounding box is the smallest axis-aligned box enclosing all Cα atoms.

Secondary structure (3-state, P-SEA). Three-state secondary structure (P-SEA) collapses the eight DSSP classes into helix (a), strand (b), and coil (c). P-SEA assigns these from Cα geometry alone — distances and angles — without requiring backbone oxygens, so it works on any Cα trace.

Secondary structure (8-state, DSSP). Secondary structure is the local, repeating backbone conformation. DSSP classifies it into eight states by reading the hydrogen-bond network: three helix types (H, G, I), two β types (E, B), two non-regular types (T, S), and unstructured coil (-).

Foldseek 3Di. The Foldseek 3Di string encodes local tertiary geometry as a 20-letter alphabet — one character per residue — derived from the relative positions of nearby Cα atoms. Unlike the amino-acid sequence, 3Di is a direct function of the 3D structure, so two proteins with the same fold have similar 3Di strings even at low sequence identity.

mmCIF coordinates. Structure coordinates are given as an mmCIF _atom_site loop: one row per atom with element, residue name, chain id, sequence number, and x/y/z position in Å. Only the four main-chain atoms per residue are included here; side chains are omitted to keep the record compact.

Sequence. This is the polypeptide sequence — one letter per residue, N-terminus first. Length ranges from a few dozen residues for small domains to over a thousand for large multi-domain proteins.